Protein AF-A0A954XM31-F1 (afdb_monomer)

Foldseek 3Di:
DAEADDQPAGGGEAADAQAAEQADQREYEEAHEDHYAQDPRRYHAAQYEYEAPDLVREYEYAHEYEAQYEYASHEYAGEDEYHPPQDEHEYAAYEDNEEYEKEAADLDQSRIHAYENPPDQFEYEAEYEYAYDYDPPDADDAFRKDFRYFTPAYHDYYNYYHYDDHPDQWDWDWDDDRTTTMIGTAHLQVLVSPRAQEVVSVVLLVQQAAPQQDDSNNQPSPPPRHSYVVSVVSSVVRYPPRPDDPPPPPPVDPPPCVVVVVVVVVVVVPPPDDDD

Radius of gyration: 30.03 Å; Cα contacts (8 Å, |Δi|>4): 734; chains: 1; bounding box: 52×33×129 Å

Nearest PDB structures (foldseek):
  7koh-assembly4_D  TM=4.819E-01  e=4.505E-03  Escherichia coli O157:H7
  7ko9-assembly1_A  TM=4.213E-01  e=3.000E-02  Escherichia coli
  3syj-assembly1_A-2  TM=4.215E-01  e=2.103E-01  Haemophilus influenzae
  7koh-assembly1_A  TM=4.551E-01  e=3.510E-01  Escherichia coli O157:H7
  3h09-assembly2_B  TM=3.876E-01  e=2.860E-01  Haemophilus influenzae

Solvent-accessible surface area (backbone atoms only — not comparable to full-atom values): 14048 Å² total; per-residue (Å²): 113,48,75,29,39,77,87,80,80,50,66,23,75,51,79,28,86,75,24,43,78,37,50,73,88,30,39,39,38,27,23,28,36,45,45,26,39,68,33,88,93,23,26,32,35,33,42,18,41,38,33,20,74,35,87,92,32,33,29,36,36,50,12,20,36,26,33,60,24,36,43,23,22,30,34,35,56,16,34,42,39,54,28,84,59,51,25,76,33,52,24,13,25,37,34,38,60,17,36,40,50,37,41,37,43,51,79,50,78,81,30,17,34,27,40,35,18,81,32,92,78,4,30,40,36,42,28,29,30,41,39,42,41,69,34,92,82,45,75,82,51,72,62,41,57,44,69,38,33,41,29,69,29,44,39,81,54,61,73,37,80,47,71,64,87,61,65,87,76,44,40,82,46,78,47,78,47,63,35,36,36,31,43,33,31,30,50,50,38,30,22,75,71,79,49,34,19,55,72,66,20,51,51,29,25,63,73,19,52,77,35,84,74,20,45,49,62,21,23,13,39,79,72,79,30,47,6,45,74,70,25,51,51,48,30,66,73,42,54,69,38,61,56,67,78,73,75,76,76,78,73,74,69,78,76,68,68,59,67,62,52,54,57,59,56,60,62,67,66,71,77,78,81,84,88,134

Sequence (276 aa):
NVALGDGVASSGTLAATNGLTLDFGGNISGFGTVDTPNNVATPLTNNGHIAGNSPSEQITLGGYVKGVGTLDNVIITGTDAPGFSPATVNRGSVAYDGTLEIEIGGTTGSTFDQINHILGAGVADLGGTLDVSFINGFTPSAGDSFEIITAASVLNTFDTVNLPGLPGDLFWYLNYTPTSVELVSTYSADFDENGDVDDNDFAAWQGGFGSGLAVHMTGDANANAVANGFDFLTWQSQFGTGVGAPLAEVTASPEPTSLALLLLGLGLTGLGKRRA

Structure (mmCIF, N/CA/C/O backbone):
data_AF-A0A954XM31-F1
#
_entry.id   AF-A0A954XM31-F1
#
loop_
_atom_site.group_PDB
_atom_site.id
_atom_site.type_symbol
_atom_site.label_atom_id
_atom_site.label_alt_id
_atom_site.label_comp_id
_atom_site.label_asym_id
_atom_site.label_entity_id
_atom_site.label_seq_id
_atom_site.pdbx_PDB_ins_code
_atom_site.Cartn_x
_atom_site.Cartn_y
_atom_site.Cartn_z
_atom_site.occupancy
_atom_site.B_iso_or_equiv
_atom_site.auth_seq_id
_atom_site.auth_comp_id
_atom_site.auth_asym_id
_atom_site.auth_atom_id
_atom_site.pdbx_PDB_model_num
ATOM 1 N N . ASN A 1 1 ? 22.363 -3.272 -18.139 1.00 90.44 1 ASN A N 1
ATOM 2 C CA . ASN A 1 1 ? 21.834 -1.901 -18.273 1.00 90.44 1 ASN A CA 1
ATOM 3 C C . ASN A 1 1 ? 21.054 -1.809 -19.563 1.00 90.44 1 ASN A C 1
ATOM 5 O O . ASN A 1 1 ? 21.624 -2.101 -20.609 1.00 90.44 1 ASN A O 1
ATOM 9 N N . VAL A 1 2 ? 19.775 -1.469 -19.474 1.00 93.31 2 VAL A N 1
ATOM 10 C CA . VAL A 1 2 ? 18.882 -1.240 -20.614 1.00 93.31 2 VAL A CA 1
ATOM 11 C C . VAL A 1 2 ? 18.386 0.198 -20.526 1.00 93.31 2 VAL A C 1
ATOM 13 O O . VAL A 1 2 ? 17.996 0.639 -19.449 1.00 93.31 2 VAL A O 1
ATOM 16 N N . ALA A 1 3 ? 18.419 0.920 -21.642 1.00 94.44 3 ALA A N 1
ATOM 17 C CA . ALA A 1 3 ? 17.802 2.234 -21.756 1.00 94.44 3 ALA A CA 1
ATOM 18 C C . ALA A 1 3 ? 16.521 2.109 -22.590 1.00 94.44 3 ALA A C 1
ATOM 20 O O . ALA A 1 3 ? 16.557 1.525 -23.675 1.00 94.44 3 ALA A O 1
ATOM 21 N N . LEU A 1 4 ? 15.403 2.617 -22.075 1.00 94.44 4 LEU A N 1
ATOM 22 C CA . LEU A 1 4 ? 14.129 2.692 -22.781 1.00 94.44 4 LEU A CA 1
ATOM 23 C C . LEU A 1 4 ? 13.953 4.081 -23.390 1.00 94.44 4 LEU A C 1
ATOM 25 O O . LEU A 1 4 ? 14.180 5.098 -22.735 1.00 94.44 4 LEU A O 1
ATOM 29 N N . GLY A 1 5 ? 13.515 4.107 -24.643 1.00 90.81 5 GLY A N 1
ATOM 30 C CA . GLY A 1 5 ? 13.291 5.346 -25.372 1.00 90.81 5 GLY A CA 1
ATOM 31 C C . GLY A 1 5 ? 14.571 5.962 -25.931 1.00 90.81 5 GLY A C 1
ATOM 32 O O . GLY A 1 5 ? 15.631 5.334 -25.960 1.00 90.81 5 GLY A O 1
ATOM 33 N N . ASP A 1 6 ? 14.454 7.196 -26.415 1.00 80.19 6 ASP A N 1
ATOM 34 C CA . ASP A 1 6 ? 15.545 7.941 -27.059 1.00 80.19 6 ASP A CA 1
ATOM 35 C C . ASP A 1 6 ? 16.207 8.994 -26.155 1.00 80.19 6 ASP A C 1
ATOM 37 O O . ASP A 1 6 ? 17.126 9.688 -26.590 1.00 80.19 6 ASP A O 1
ATOM 41 N N . GLY A 1 7 ? 15.765 9.102 -24.898 1.00 68.06 7 GLY A N 1
ATOM 42 C CA . GLY A 1 7 ? 16.266 10.087 -23.938 1.00 68.06 7 GLY A CA 1
ATOM 43 C C . GLY A 1 7 ? 15.781 11.519 -24.186 1.00 68.06 7 GLY A C 1
ATOM 44 O O . GLY A 1 7 ? 16.362 12.441 -23.618 1.00 68.06 7 GLY A O 1
ATOM 45 N N . VAL A 1 8 ? 14.762 11.716 -25.036 1.00 67.56 8 VAL A N 1
ATOM 46 C CA . VAL A 1 8 ? 14.165 13.036 -25.299 1.00 67.56 8 VAL A CA 1
ATOM 47 C C . VAL A 1 8 ? 12.663 13.063 -25.014 1.00 67.56 8 VAL A C 1
ATOM 49 O O . VAL A 1 8 ? 12.225 13.963 -24.310 1.00 67.56 8 VAL A O 1
ATOM 52 N N . ALA A 1 9 ? 11.886 12.143 -25.606 1.00 71.00 9 ALA A N 1
ATOM 53 C CA . ALA A 1 9 ? 10.436 12.013 -25.364 1.00 71.00 9 ALA A CA 1
ATOM 54 C C . ALA A 1 9 ? 9.814 10.726 -25.943 1.00 71.00 9 ALA A C 1
ATOM 56 O O . ALA A 1 9 ? 8.641 10.441 -25.698 1.00 71.00 9 ALA A O 1
ATOM 57 N N . SER A 1 10 ? 10.535 9.960 -26.768 1.00 87.19 10 SER A N 1
ATOM 58 C CA . SER A 1 10 ? 9.956 8.764 -27.386 1.00 87.19 10 SER A CA 1
ATOM 59 C C . SER A 1 10 ? 9.997 7.603 -26.400 1.00 87.19 10 SER A C 1
ATOM 61 O O . SER A 1 10 ? 11.073 7.235 -25.931 1.00 87.19 10 SER A O 1
ATOM 63 N N . SER A 1 11 ? 8.849 6.989 -26.115 1.00 93.44 11 SER A N 1
ATOM 64 C CA . SER A 1 11 ? 8.771 5.800 -25.260 1.00 93.44 11 SER A CA 1
ATOM 65 C C . SER A 1 11 ? 9.410 4.579 -25.933 1.00 93.44 11 SER A C 1
ATOM 67 O O . SER A 1 11 ? 9.164 4.325 -27.114 1.00 93.44 11 SER A O 1
ATOM 69 N N . GLY A 1 12 ? 10.171 3.779 -25.185 1.00 96.81 12 GLY A N 1
ATOM 70 C CA . GLY A 1 12 ? 10.637 2.454 -25.609 1.00 96.81 12 GLY A CA 1
ATOM 71 C C . GLY A 1 12 ? 9.865 1.310 -24.952 1.00 96.81 12 GLY A C 1
ATOM 72 O O . GLY A 1 12 ? 9.212 1.494 -23.930 1.00 96.81 12 GLY A O 1
ATOM 73 N N . THR A 1 13 ? 9.986 0.100 -25.497 1.00 96.81 13 THR A N 1
ATOM 74 C CA . THR A 1 13 ? 9.413 -1.108 -24.884 1.00 96.81 13 THR A CA 1
ATOM 75 C C . THR A 1 13 ? 10.478 -2.184 -24.743 1.00 96.81 13 THR A C 1
ATOM 77 O O . THR A 1 13 ? 11.150 -2.532 -25.714 1.00 96.81 13 THR A O 1
ATOM 80 N N . LEU A 1 14 ? 10.605 -2.740 -23.540 1.00 97.50 14 LEU A N 1
ATOM 81 C CA . LEU A 1 14 ? 11.327 -3.983 -23.288 1.00 97.50 14 LEU A CA 1
ATOM 82 C C . LEU A 1 14 ? 10.308 -5.103 -23.094 1.00 97.50 14 LEU A C 1
ATOM 84 O O . LEU A 1 14 ? 9.660 -5.160 -22.055 1.00 97.50 14 LEU A O 1
ATOM 88 N N . ALA A 1 15 ? 10.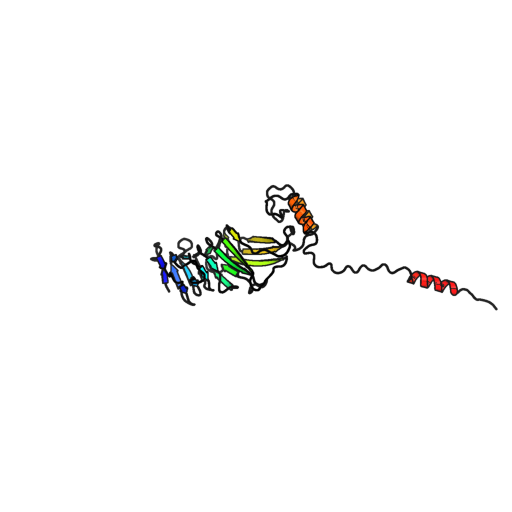176 -5.980 -24.088 1.00 97.25 15 ALA A N 1
ATOM 89 C CA . ALA A 1 15 ? 9.256 -7.113 -24.036 1.00 97.25 15 ALA A CA 1
ATOM 90 C C . ALA A 1 15 ? 9.966 -8.387 -23.561 1.00 97.25 15 ALA A C 1
ATOM 92 O O . ALA A 1 15 ? 10.986 -8.791 -24.126 1.00 97.25 15 ALA A O 1
ATOM 93 N N . ALA A 1 16 ? 9.404 -9.038 -22.546 1.00 97.06 16 ALA A N 1
ATOM 94 C CA . ALA A 1 16 ? 9.901 -10.283 -21.976 1.00 97.06 16 ALA A CA 1
ATOM 95 C C . ALA A 1 16 ? 8.725 -11.196 -21.590 1.00 97.06 16 ALA A C 1
ATOM 97 O O . ALA A 1 16 ? 8.306 -11.287 -20.438 1.00 97.06 16 ALA A O 1
ATOM 98 N N . THR A 1 17 ? 8.194 -11.916 -22.582 1.00 96.19 17 THR A N 1
ATOM 99 C CA . THR A 1 17 ? 6.967 -12.728 -22.453 1.00 96.19 17 THR A CA 1
ATOM 100 C C . THR A 1 17 ? 7.086 -13.930 -21.514 1.00 96.19 17 THR A C 1
ATOM 102 O O . THR A 1 17 ? 6.077 -14.542 -21.192 1.00 96.19 17 THR A O 1
ATOM 105 N N . ASN A 1 18 ? 8.302 -14.293 -21.100 1.00 97.06 18 ASN A N 1
ATOM 106 C CA . ASN A 1 18 ? 8.571 -15.410 -20.188 1.00 97.06 18 ASN A CA 1
ATOM 107 C C . ASN A 1 18 ? 9.078 -14.922 -18.818 1.00 97.06 18 ASN A C 1
ATOM 109 O O . ASN A 1 18 ? 9.728 -15.678 -18.098 1.00 97.06 18 ASN A O 1
ATOM 113 N N . GLY A 1 19 ? 8.803 -13.661 -18.476 1.00 97.62 19 GLY A N 1
ATOM 114 C CA . GLY A 1 19 ? 9.341 -13.000 -17.294 1.00 97.62 19 GLY A CA 1
ATOM 115 C C . GLY A 1 19 ? 10.725 -12.401 -17.539 1.00 97.62 19 GLY A C 1
ATOM 116 O O . GLY A 1 19 ? 11.376 -12.650 -18.559 1.00 97.62 19 GLY A O 1
ATOM 117 N N . LEU A 1 20 ? 11.163 -11.582 -16.590 1.00 98.25 20 LEU A N 1
ATOM 118 C CA . LEU A 1 20 ? 12.432 -10.867 -16.637 1.00 98.25 20 LEU A CA 1
ATOM 119 C C . LEU A 1 20 ? 13.048 -10.843 -15.242 1.00 98.25 20 LEU A C 1
ATOM 121 O O . LEU A 1 20 ? 12.406 -10.401 -14.297 1.00 98.25 20 LEU A O 1
ATOM 125 N N . THR A 1 21 ? 14.311 -11.239 -15.122 1.00 98.06 21 THR A N 1
ATOM 126 C CA . THR A 1 21 ? 15.091 -11.014 -13.901 1.00 98.06 21 THR A CA 1
ATOM 127 C C . THR A 1 21 ? 16.074 -9.879 -14.142 1.00 98.06 21 THR A C 1
ATOM 129 O O . THR A 1 21 ? 16.942 -9.975 -15.011 1.00 98.06 21 THR A O 1
ATOM 132 N N . LEU A 1 22 ? 15.943 -8.802 -13.369 1.00 98.06 22 LEU A N 1
ATOM 133 C CA . LEU A 1 22 ? 16.941 -7.745 -13.275 1.00 98.06 22 LEU A CA 1
ATOM 134 C C . LEU A 1 22 ? 17.786 -7.996 -12.027 1.00 98.06 22 LEU A C 1
ATOM 136 O O . LEU A 1 22 ? 17.353 -7.709 -10.914 1.00 98.06 22 LEU A O 1
ATOM 140 N N . ASP A 1 23 ? 18.978 -8.553 -12.212 1.00 97.56 23 ASP A N 1
ATOM 141 C CA . ASP A 1 23 ? 19.882 -8.876 -11.106 1.00 97.56 23 ASP A CA 1
ATOM 142 C C . ASP A 1 23 ? 20.464 -7.633 -10.416 1.00 97.56 23 ASP A C 1
ATOM 144 O O . ASP A 1 23 ? 20.420 -6.512 -10.933 1.00 97.56 23 ASP A O 1
ATOM 148 N N . PHE A 1 24 ? 21.065 -7.853 -9.244 1.00 96.81 24 PHE A N 1
ATOM 149 C CA . PHE A 1 24 ? 21.769 -6.825 -8.482 1.00 96.81 24 PHE A CA 1
ATOM 150 C C . PHE A 1 24 ? 22.797 -6.072 -9.339 1.00 96.81 24 PHE A C 1
ATOM 152 O O . PHE A 1 24 ? 23.599 -6.666 -10.061 1.00 96.81 24 PHE A O 1
ATOM 159 N N . GLY A 1 25 ? 22.777 -4.740 -9.247 1.00 95.75 25 GLY A N 1
ATOM 160 C CA . GLY A 1 25 ? 23.610 -3.850 -10.066 1.00 95.75 25 GLY A CA 1
ATOM 161 C C . GLY A 1 25 ? 23.116 -3.664 -11.508 1.00 95.75 25 GLY A C 1
ATOM 162 O O . GLY A 1 25 ? 23.663 -2.833 -12.236 1.00 95.75 25 GLY A O 1
ATOM 163 N N . GLY A 1 26 ? 22.083 -4.398 -11.927 1.00 98.06 26 GLY A N 1
ATOM 164 C CA . GLY A 1 26 ? 21.372 -4.175 -13.177 1.00 98.06 26 GLY A CA 1
ATOM 165 C C . GLY A 1 26 ? 20.509 -2.917 -13.117 1.00 98.06 26 GLY A C 1
ATOM 166 O O . GLY A 1 26 ? 19.884 -2.626 -12.101 1.00 98.06 26 GLY A O 1
ATOM 167 N N . ASN A 1 27 ? 20.465 -2.182 -14.230 1.00 98.00 27 ASN A N 1
ATOM 168 C CA . ASN A 1 27 ? 19.665 -0.964 -14.355 1.00 98.00 27 ASN A CA 1
ATOM 169 C C . ASN A 1 27 ? 18.753 -1.028 -15.583 1.00 98.00 27 ASN A C 1
ATOM 171 O O . ASN A 1 27 ? 19.211 -1.419 -16.666 1.00 98.00 27 ASN A O 1
ATOM 175 N N . ILE A 1 28 ? 17.506 -0.594 -15.424 1.00 98.38 28 ILE A N 1
ATOM 176 C CA . ILE A 1 28 ? 16.612 -0.204 -16.518 1.00 98.38 28 ILE A CA 1
ATOM 177 C C . ILE A 1 28 ? 16.278 1.270 -16.300 1.00 98.38 28 ILE A C 1
ATOM 179 O O . ILE A 1 28 ? 15.764 1.635 -15.252 1.00 98.38 28 ILE A O 1
ATOM 183 N N . SER A 1 29 ? 16.588 2.125 -17.264 1.00 97.31 29 SER A N 1
ATOM 184 C CA . SER A 1 29 ? 16.334 3.565 -17.158 1.00 97.31 29 SER A CA 1
ATOM 185 C C . SER A 1 29 ? 15.660 4.094 -18.413 1.00 97.31 29 SER A C 1
ATOM 187 O O . SER A 1 29 ? 15.859 3.509 -19.476 1.00 97.31 29 SER A O 1
ATOM 189 N N . GLY A 1 30 ? 14.934 5.206 -18.346 1.00 96.56 30 GLY A N 1
ATOM 190 C CA . GLY A 1 30 ? 14.400 5.856 -19.545 1.00 96.56 30 GLY A CA 1
ATOM 191 C C . GLY A 1 30 ? 12.923 6.203 -19.457 1.00 96.56 30 GLY A C 1
ATOM 192 O O . GLY A 1 30 ? 12.401 6.466 -18.384 1.00 96.56 30 GLY A O 1
ATOM 193 N N . PHE A 1 31 ? 12.247 6.171 -20.602 1.00 97.06 31 PHE A N 1
ATOM 194 C CA . PHE A 1 31 ? 10.808 6.401 -20.715 1.00 97.06 31 PHE A CA 1
ATOM 195 C C . PHE A 1 31 ? 10.159 5.264 -21.508 1.00 97.06 31 PHE A C 1
ATOM 197 O O . PHE A 1 31 ? 10.663 4.883 -22.569 1.00 97.06 31 PHE A O 1
ATOM 204 N N . GLY A 1 32 ? 9.044 4.717 -21.018 1.00 97.38 32 GLY A N 1
ATOM 205 C CA . GLY A 1 32 ? 8.266 3.706 -21.735 1.00 97.38 32 GLY A CA 1
ATOM 206 C C . GLY A 1 32 ? 7.851 2.519 -20.874 1.00 97.38 32 GLY A C 1
ATOM 207 O O . GLY A 1 32 ? 7.459 2.704 -19.733 1.00 97.38 32 GLY A O 1
ATOM 208 N N . THR A 1 33 ? 7.887 1.299 -21.408 1.00 98.25 33 THR A N 1
ATOM 209 C CA . THR A 1 33 ? 7.223 0.136 -20.790 1.00 98.25 33 THR A CA 1
ATOM 210 C C . THR A 1 33 ? 8.155 -1.063 -20.646 1.00 98.25 33 THR A C 1
ATOM 212 O O . THR A 1 33 ? 8.871 -1.425 -21.584 1.00 98.25 33 THR A O 1
ATOM 215 N N . VAL A 1 34 ? 8.093 -1.732 -19.493 1.00 98.50 34 VAL A N 1
ATOM 216 C CA . VAL A 1 34 ? 8.583 -3.109 -19.332 1.00 98.50 34 VAL A CA 1
ATOM 217 C C . VAL A 1 34 ? 7.384 -4.047 -19.448 1.00 98.50 34 VAL A C 1
ATOM 219 O O . VAL A 1 34 ? 6.568 -4.159 -18.534 1.00 98.50 34 VAL A O 1
ATOM 222 N N . ASP A 1 35 ? 7.268 -4.688 -20.607 1.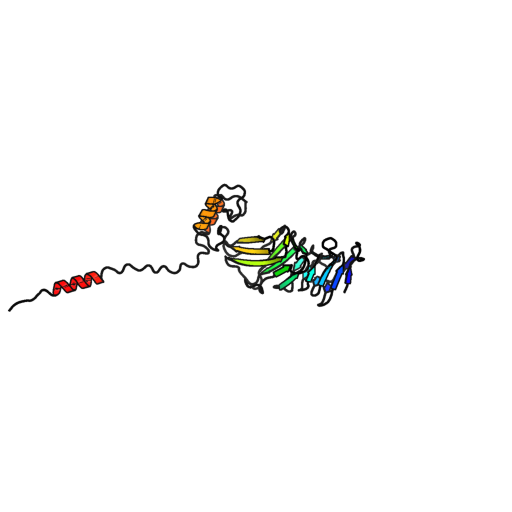00 97.94 35 ASP A N 1
ATOM 223 C CA . ASP A 1 35 ? 6.159 -5.566 -20.965 1.00 97.94 35 ASP A CA 1
ATOM 224 C C . ASP A 1 35 ? 6.493 -7.010 -20.566 1.00 97.94 35 ASP A C 1
ATOM 226 O O . ASP A 1 35 ? 7.241 -7.725 -21.242 1.00 97.94 35 ASP A O 1
ATOM 230 N N . THR A 1 36 ? 5.976 -7.407 -19.406 1.00 98.44 36 THR A N 1
ATOM 231 C CA . THR A 1 36 ? 6.075 -8.758 -18.839 1.00 98.44 36 THR A CA 1
ATOM 232 C C . THR A 1 36 ? 4.670 -9.244 -18.485 1.00 98.44 36 THR A C 1
ATOM 234 O O . THR A 1 36 ? 3.803 -8.415 -18.204 1.00 98.44 36 THR A O 1
ATOM 237 N N . PRO A 1 37 ? 4.403 -10.562 -18.475 1.00 98.44 37 PRO A N 1
ATOM 238 C CA . PRO A 1 37 ? 3.100 -11.064 -18.057 1.00 98.44 37 PRO A CA 1
ATOM 239 C C . PRO A 1 37 ? 2.761 -10.649 -16.619 1.00 98.44 37 PRO A C 1
ATOM 241 O O . PRO A 1 37 ? 3.610 -10.734 -15.729 1.00 98.44 37 PRO A O 1
ATOM 244 N N . ASN A 1 38 ? 1.499 -10.286 -16.364 1.00 98.31 38 ASN A N 1
ATOM 245 C CA . ASN A 1 38 ? 0.996 -10.162 -14.995 1.00 98.31 38 ASN A CA 1
ATOM 246 C C . ASN A 1 38 ? 0.676 -11.548 -14.412 1.00 98.31 38 ASN A C 1
ATOM 248 O O . ASN A 1 38 ? -0.478 -11.961 -14.324 1.00 98.31 38 ASN A O 1
ATOM 252 N N . ASN A 1 39 ? 1.728 -12.332 -14.159 1.00 97.88 39 ASN A N 1
ATOM 253 C CA . ASN A 1 39 ? 1.637 -13.710 -13.695 1.00 97.88 39 ASN A CA 1
ATOM 254 C C . ASN A 1 39 ? 2.834 -14.065 -12.799 1.00 97.88 39 ASN A C 1
ATOM 256 O O . ASN A 1 39 ? 3.984 -13.962 -13.231 1.00 97.88 39 ASN A O 1
ATOM 260 N N . VAL A 1 40 ? 2.557 -14.576 -11.596 1.00 96.31 40 VAL A N 1
ATOM 261 C CA . VAL A 1 40 ? 3.564 -14.984 -10.599 1.00 96.31 40 VAL A CA 1
ATOM 262 C C . VAL A 1 40 ? 4.570 -16.031 -11.107 1.00 96.31 40 VAL A C 1
ATOM 264 O O . VAL A 1 40 ? 5.694 -16.099 -10.613 1.00 96.31 40 VAL A O 1
ATOM 267 N N . ALA A 1 41 ? 4.206 -16.847 -12.105 1.00 97.12 41 ALA A N 1
ATOM 268 C CA . ALA A 1 41 ? 5.083 -17.866 -12.688 1.00 97.12 41 ALA A CA 1
ATOM 269 C C . ALA A 1 41 ? 6.103 -17.296 -13.689 1.00 97.12 41 ALA A C 1
ATOM 271 O O . ALA A 1 41 ? 7.112 -17.940 -13.975 1.00 97.12 41 ALA A O 1
ATOM 272 N N . THR A 1 42 ? 5.848 -16.102 -14.225 1.00 97.62 42 THR A N 1
ATOM 273 C CA . THR A 1 42 ? 6.716 -15.411 -15.190 1.00 97.62 42 THR A CA 1
ATOM 274 C C . THR A 1 42 ? 6.829 -13.922 -14.841 1.00 97.62 42 THR A C 1
ATOM 276 O O . THR A 1 42 ? 6.448 -13.078 -15.656 1.00 97.62 42 THR A O 1
ATOM 279 N N . PRO A 1 43 ? 7.310 -13.583 -13.631 1.00 97.94 43 PRO A N 1
ATOM 280 C CA . PRO A 1 43 ? 7.264 -12.220 -13.127 1.00 97.94 43 PRO A CA 1
ATOM 281 C C . PRO A 1 43 ? 8.392 -11.357 -13.706 1.00 97.94 43 PRO A C 1
ATOM 283 O O . PRO A 1 43 ? 9.393 -11.857 -14.232 1.00 97.94 43 PRO A O 1
ATOM 286 N N . LEU A 1 44 ? 8.275 -10.046 -13.513 1.00 98.44 44 LEU A N 1
ATOM 287 C CA . LEU A 1 44 ? 9.421 -9.153 -13.421 1.00 98.44 44 LEU A CA 1
ATOM 288 C C . LEU A 1 44 ? 10.027 -9.280 -12.014 1.00 98.44 44 LEU A C 1
ATOM 290 O O . LEU A 1 44 ? 9.518 -8.712 -11.055 1.00 98.44 44 LEU A O 1
ATOM 294 N N . THR A 1 45 ? 11.135 -10.005 -11.878 1.00 98.12 45 THR A N 1
ATOM 295 C CA . THR A 1 45 ? 11.929 -10.021 -10.640 1.00 98.12 45 THR A CA 1
ATOM 296 C C . THR A 1 45 ? 12.952 -8.890 -10.682 1.00 98.12 45 THR A C 1
ATOM 298 O O . THR A 1 45 ? 14.011 -9.018 -11.299 1.00 98.12 45 THR A O 1
ATOM 301 N N . ASN A 1 46 ? 12.646 -7.771 -10.032 1.00 98.06 46 ASN A N 1
ATOM 302 C CA . ASN A 1 46 ? 13.550 -6.640 -9.885 1.00 98.06 46 ASN A CA 1
ATOM 303 C C . ASN A 1 46 ? 14.392 -6.781 -8.607 1.00 98.06 46 ASN A C 1
ATOM 305 O O . ASN A 1 46 ? 13.888 -6.580 -7.509 1.00 98.06 46 ASN A O 1
ATOM 309 N N . ASN A 1 47 ? 15.688 -7.062 -8.750 1.00 97.56 47 ASN A N 1
ATOM 310 C CA . ASN A 1 47 ? 16.702 -6.959 -7.689 1.00 97.56 47 ASN A CA 1
ATOM 311 C C . ASN A 1 47 ? 17.698 -5.809 -7.948 1.00 97.56 47 ASN A C 1
ATOM 313 O O . ASN A 1 47 ? 18.657 -5.627 -7.197 1.00 97.56 47 ASN A O 1
ATOM 317 N N . GLY A 1 48 ? 17.502 -5.064 -9.035 1.00 98.06 48 GLY A N 1
ATOM 318 C CA . GLY A 1 48 ? 18.354 -3.967 -9.468 1.00 98.06 48 GLY A CA 1
ATOM 319 C C . GLY A 1 48 ? 17.710 -2.607 -9.210 1.00 98.06 48 GLY A C 1
ATOM 320 O O . GLY A 1 48 ? 17.153 -2.345 -8.141 1.00 98.06 48 GLY A O 1
ATOM 321 N N . HIS A 1 49 ? 17.815 -1.726 -10.200 1.00 98.31 49 HIS A N 1
ATOM 322 C CA . HIS A 1 49 ? 17.220 -0.394 -10.186 1.00 98.31 49 HIS A CA 1
ATOM 323 C C . HIS A 1 49 ? 16.437 -0.145 -11.478 1.00 98.31 49 HIS A C 1
ATOM 325 O O . HIS A 1 49 ? 16.970 -0.330 -12.576 1.00 98.31 49 HIS A O 1
ATOM 331 N N . ILE A 1 50 ? 15.179 0.278 -11.351 1.00 98.62 50 ILE A N 1
ATOM 332 C CA . ILE A 1 50 ? 14.352 0.715 -12.480 1.00 98.62 50 ILE A CA 1
ATOM 333 C C . ILE A 1 50 ? 13.971 2.174 -12.252 1.00 98.62 50 ILE A C 1
ATOM 335 O O . ILE A 1 50 ? 13.344 2.481 -11.242 1.00 98.62 50 ILE A O 1
ATOM 339 N N . ALA A 1 51 ? 14.338 3.061 -13.176 1.00 98.19 51 ALA A N 1
ATOM 340 C CA . ALA A 1 51 ? 14.063 4.486 -13.035 1.00 98.19 51 ALA A CA 1
ATOM 341 C C . ALA A 1 51 ? 13.532 5.144 -14.309 1.00 98.19 51 ALA A C 1
ATOM 343 O O . ALA A 1 51 ? 14.190 5.133 -15.352 1.00 98.19 51 ALA A O 1
ATOM 344 N N . GLY A 1 52 ? 12.366 5.778 -14.203 1.00 97.75 52 GLY A N 1
ATOM 345 C CA . GLY A 1 52 ? 11.914 6.757 -15.183 1.00 97.75 52 GLY A CA 1
ATOM 346 C C . GLY A 1 52 ? 12.833 7.979 -15.223 1.00 97.75 52 GLY A C 1
ATOM 347 O O . GLY A 1 52 ? 13.464 8.325 -14.220 1.00 97.75 52 GLY A O 1
ATOM 348 N N . ASN A 1 53 ? 12.893 8.663 -16.366 1.00 95.62 53 ASN A N 1
ATOM 349 C CA . ASN A 1 53 ? 13.692 9.886 -16.515 1.00 95.62 53 ASN A CA 1
ATOM 350 C C . ASN A 1 53 ? 13.219 11.003 -15.570 1.00 95.62 53 ASN A C 1
ATOM 352 O O . ASN A 1 53 ? 14.028 11.796 -15.088 1.00 95.62 53 ASN A O 1
ATOM 356 N N . SER A 1 54 ? 11.906 11.094 -15.349 1.00 94.94 54 SER A N 1
ATOM 357 C CA . SER A 1 54 ? 11.262 12.136 -14.546 1.00 94.94 54 SER A CA 1
ATOM 358 C C . SER A 1 54 ? 9.822 11.743 -14.183 1.00 94.94 54 SER A C 1
ATOM 360 O O . SER A 1 54 ? 9.294 10.793 -14.767 1.00 94.94 54 SER A O 1
ATOM 362 N N . PRO A 1 55 ? 9.130 12.494 -13.304 1.00 93.62 55 PRO A N 1
ATOM 363 C CA . PRO A 1 55 ? 7.711 12.265 -13.022 1.00 93.62 55 PRO A CA 1
ATOM 364 C C . PRO A 1 55 ? 6.788 12.350 -14.249 1.00 93.62 55 PRO A C 1
ATOM 366 O O . PRO A 1 55 ? 5.710 11.778 -14.230 1.00 93.62 55 PRO A O 1
ATOM 369 N N . SER A 1 56 ? 7.189 13.046 -15.319 1.00 93.75 56 SER A N 1
ATOM 370 C CA . SER A 1 56 ? 6.432 13.112 -16.581 1.00 93.75 56 SER A CA 1
ATOM 371 C C . SER A 1 56 ? 6.862 12.072 -17.619 1.00 93.75 56 SER A C 1
ATOM 373 O O . SER A 1 56 ? 6.211 11.922 -18.648 1.00 93.75 56 SER A O 1
ATOM 375 N N . GLU A 1 57 ? 7.968 11.375 -17.373 1.00 95.94 57 GLU A N 1
ATOM 376 C CA . GLU A 1 57 ? 8.565 10.385 -18.270 1.00 95.94 57 GLU A CA 1
ATOM 377 C C . GLU A 1 57 ? 8.864 9.111 -17.478 1.00 95.94 57 GLU A C 1
ATOM 379 O O . GLU A 1 57 ? 10.017 8.719 -17.271 1.00 95.94 57 GLU A O 1
ATOM 384 N N . GLN A 1 58 ? 7.794 8.497 -16.983 1.00 97.69 58 GLN A N 1
ATOM 385 C CA . GLN A 1 58 ? 7.864 7.328 -16.118 1.00 97.69 58 GLN A CA 1
ATOM 386 C C . GLN A 1 58 ? 8.069 6.030 -16.909 1.00 97.69 58 GLN A C 1
ATOM 388 O O . GLN A 1 58 ? 7.743 5.932 -18.096 1.00 97.69 58 GLN A O 1
ATOM 393 N N . ILE A 1 59 ? 8.576 4.998 -16.235 1.00 98.62 59 ILE A N 1
ATOM 394 C CA . ILE A 1 59 ? 8.513 3.629 -16.757 1.00 98.62 59 ILE A CA 1
ATOM 395 C C . ILE A 1 59 ? 7.228 2.967 -16.258 1.00 98.62 59 ILE A C 1
ATOM 397 O O . ILE A 1 59 ? 7.000 2.879 -15.054 1.00 98.62 59 ILE A O 1
ATOM 401 N N . THR A 1 60 ? 6.410 2.459 -17.176 1.00 98.75 60 THR A N 1
ATOM 402 C CA . THR A 1 60 ? 5.231 1.649 -16.865 1.00 98.75 60 THR A CA 1
ATOM 403 C C . THR A 1 60 ? 5.618 0.182 -16.688 1.00 98.75 60 THR A C 1
ATOM 405 O O . THR A 1 60 ? 6.229 -0.425 -17.575 1.00 98.75 60 THR A O 1
ATOM 408 N N . LEU A 1 61 ? 5.211 -0.405 -15.565 1.00 98.81 61 LEU A N 1
ATOM 409 C CA . LEU A 1 61 ? 5.323 -1.830 -15.263 1.00 98.81 61 LEU A CA 1
ATOM 410 C C . LEU A 1 61 ? 3.920 -2.452 -15.285 1.00 98.81 61 LEU A C 1
ATOM 412 O O . LEU A 1 61 ? 3.115 -2.216 -14.386 1.00 98.81 61 LEU A O 1
ATOM 416 N N . GLY A 1 62 ? 3.615 -3.211 -16.340 1.00 98.00 62 GLY A N 1
ATOM 417 C CA . GLY A 1 62 ? 2.303 -3.855 -16.522 1.00 98.00 62 GLY A CA 1
ATOM 418 C C . GLY A 1 62 ? 2.226 -5.311 -16.055 1.00 98.00 62 GLY A C 1
ATOM 419 O O . GLY A 1 62 ? 1.151 -5.903 -16.073 1.00 98.00 62 GLY A O 1
ATOM 420 N N . GLY A 1 63 ? 3.361 -5.902 -15.677 1.00 98.44 63 GLY A N 1
ATOM 421 C CA . GLY A 1 63 ? 3.447 -7.300 -15.252 1.00 98.44 63 GLY A CA 1
ATOM 422 C C . GLY A 1 63 ? 3.367 -7.493 -13.740 1.00 98.44 63 GLY A C 1
ATOM 423 O O . GLY A 1 63 ? 3.063 -6.564 -12.998 1.00 98.44 63 GLY A O 1
ATOM 424 N N . TYR A 1 64 ? 3.689 -8.711 -13.300 1.00 98.62 64 TYR A N 1
ATO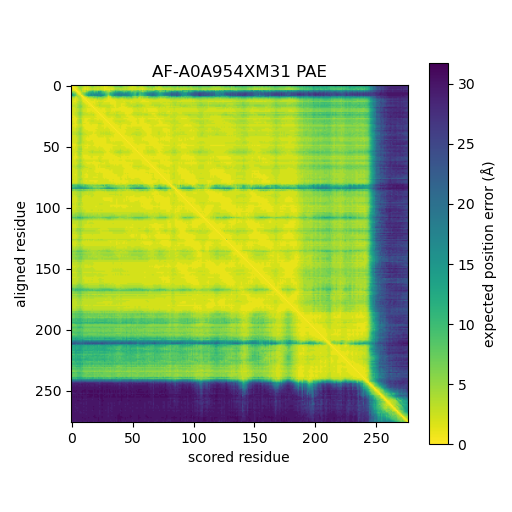M 425 C CA . TYR A 1 64 ? 3.785 -9.062 -11.883 1.00 98.62 64 TYR A CA 1
ATOM 426 C C . TYR A 1 64 ? 5.204 -8.743 -11.413 1.00 98.62 64 TYR A C 1
ATOM 428 O O . TYR A 1 64 ? 6.158 -9.428 -11.792 1.00 98.62 64 TYR A O 1
ATOM 436 N N . VAL A 1 65 ? 5.360 -7.666 -10.656 1.00 98.38 65 VAL A N 1
ATOM 437 C CA . VAL A 1 65 ? 6.626 -7.127 -10.165 1.00 98.38 65 VAL A CA 1
ATOM 438 C C . VAL A 1 65 ? 6.914 -7.713 -8.790 1.00 98.38 65 VAL A C 1
ATOM 440 O O . VAL A 1 65 ? 6.084 -7.644 -7.898 1.00 98.38 65 VAL A O 1
ATOM 443 N N . LYS A 1 66 ? 8.107 -8.279 -8.610 1.00 97.56 66 LYS A N 1
ATOM 444 C CA . LYS A 1 66 ? 8.589 -8.764 -7.312 1.00 97.56 66 LYS A CA 1
ATOM 445 C C . LYS A 1 66 ? 10.073 -8.496 -7.116 1.00 97.56 66 LYS A C 1
ATOM 447 O O . LYS A 1 66 ? 10.753 -8.037 -8.034 1.00 97.56 66 LYS A O 1
ATOM 452 N N . GLY A 1 67 ? 10.606 -8.869 -5.957 1.00 96.75 67 GLY A N 1
ATOM 453 C CA . GLY A 1 67 ? 12.020 -8.696 -5.623 1.00 96.75 67 GLY A CA 1
ATOM 454 C C . GLY A 1 67 ? 12.297 -7.415 -4.836 1.00 96.75 67 GLY A C 1
ATOM 455 O O . GLY A 1 67 ? 11.392 -6.653 -4.508 1.00 96.75 67 GLY A O 1
ATOM 456 N N . VAL A 1 68 ? 13.562 -7.223 -4.464 1.00 96.38 68 VAL A N 1
ATOM 457 C CA . VAL A 1 68 ? 13.988 -6.203 -3.480 1.00 96.38 68 VAL A CA 1
ATOM 458 C C . VAL A 1 68 ? 14.622 -4.961 -4.112 1.00 96.38 68 VAL A C 1
ATOM 460 O O . VAL A 1 68 ? 15.199 -4.119 -3.427 1.00 96.38 68 VAL A O 1
ATOM 463 N N . GLY A 1 69 ? 14.572 -4.874 -5.438 1.00 97.38 69 GLY A N 1
ATOM 464 C CA . GLY A 1 69 ? 15.131 -3.781 -6.212 1.00 97.38 69 GLY A CA 1
ATOM 465 C C . GLY A 1 69 ? 14.381 -2.471 -6.002 1.00 97.38 69 GLY A C 1
ATOM 466 O O . GLY A 1 69 ? 13.222 -2.419 -5.586 1.00 97.38 69 GLY A O 1
ATOM 467 N N . THR A 1 70 ? 15.059 -1.386 -6.340 1.00 98.31 70 THR A N 1
ATOM 468 C CA . THR A 1 70 ? 14.508 -0.035 -6.212 1.00 98.31 70 THR A CA 1
ATOM 469 C C . THR A 1 70 ? 13.723 0.348 -7.465 1.00 98.31 70 THR A C 1
ATOM 471 O O . THR A 1 70 ? 14.046 -0.101 -8.571 1.00 98.31 70 THR A O 1
ATOM 474 N N . LEU A 1 71 ? 12.702 1.187 -7.287 1.00 98.75 71 LEU A N 1
ATOM 475 C CA . LEU A 1 71 ? 11.957 1.849 -8.364 1.00 98.75 71 LEU A CA 1
ATOM 476 C C . LEU A 1 71 ? 12.010 3.356 -8.134 1.00 98.75 71 LEU A C 1
ATOM 478 O O . LEU A 1 71 ? 11.970 3.764 -6.980 1.00 98.75 71 LEU A O 1
ATOM 482 N N . ASP A 1 72 ? 12.064 4.169 -9.181 1.00 98.69 72 ASP A N 1
ATOM 483 C CA . ASP A 1 72 ? 11.870 5.622 -9.094 1.00 98.69 72 ASP A CA 1
ATOM 484 C C . ASP A 1 72 ? 11.234 6.149 -10.385 1.00 98.69 72 ASP A C 1
ATOM 486 O O . ASP A 1 72 ? 11.548 5.669 -11.469 1.00 98.69 72 ASP A O 1
ATOM 490 N N . ASN A 1 73 ? 10.328 7.119 -10.297 1.00 98.56 73 ASN A N 1
ATOM 491 C CA . ASN A 1 73 ? 9.514 7.583 -11.425 1.00 98.56 73 ASN A CA 1
ATOM 492 C C . ASN A 1 73 ? 8.888 6.414 -12.216 1.00 98.56 73 ASN A C 1
ATOM 494 O O . ASN A 1 73 ? 9.091 6.268 -13.424 1.00 98.56 73 ASN A O 1
ATOM 498 N N . VAL A 1 74 ? 8.150 5.548 -11.526 1.00 98.81 74 VAL A N 1
ATOM 499 C CA . VAL A 1 74 ? 7.500 4.366 -12.112 1.00 98.81 74 VAL A CA 1
ATOM 500 C C . VAL A 1 74 ? 5.982 4.461 -11.963 1.00 98.81 74 VAL A C 1
ATOM 502 O O . VAL A 1 74 ? 5.495 5.013 -10.983 1.00 98.81 74 VAL A O 1
ATOM 505 N N . ILE A 1 75 ? 5.242 3.909 -12.924 1.00 98.81 75 ILE A N 1
ATOM 506 C CA . ILE A 1 75 ? 3.812 3.602 -12.776 1.00 98.81 75 ILE A CA 1
ATOM 507 C C . ILE A 1 75 ? 3.668 2.084 -12.785 1.00 98.81 75 ILE A C 1
ATOM 509 O O . ILE A 1 75 ? 4.122 1.429 -13.728 1.00 98.81 75 ILE A O 1
ATOM 513 N N . ILE A 1 76 ? 3.025 1.516 -11.772 1.00 98.81 76 ILE A N 1
ATOM 514 C CA . ILE A 1 76 ? 2.689 0.094 -11.731 1.00 98.81 76 ILE A CA 1
ATOM 515 C C . ILE A 1 76 ? 1.219 -0.051 -12.100 1.00 98.81 76 ILE A C 1
ATOM 517 O O . ILE A 1 76 ? 0.347 0.399 -11.371 1.00 98.81 76 ILE A O 1
ATOM 521 N N . THR A 1 77 ? 0.961 -0.682 -13.243 1.00 98.75 77 THR A N 1
ATOM 522 C CA . THR A 1 77 ? -0.396 -0.992 -13.739 1.00 98.75 77 THR A CA 1
ATOM 523 C C . THR A 1 77 ? -0.730 -2.481 -13.620 1.00 98.75 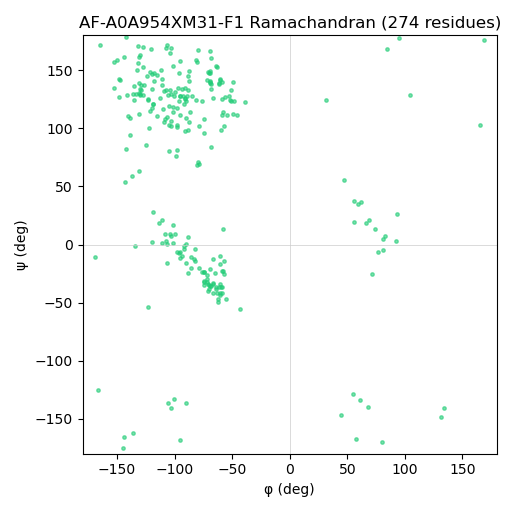77 THR A C 1
ATOM 525 O O . THR A 1 77 ? -1.891 -2.863 -13.736 1.00 98.75 77 THR A O 1
ATOM 528 N N . GLY A 1 78 ? 0.288 -3.324 -13.411 1.00 98.69 78 GLY A N 1
ATOM 529 C CA . GLY A 1 78 ? 0.141 -4.740 -13.078 1.00 98.69 78 GLY A CA 1
ATOM 530 C C . GLY A 1 78 ? 0.069 -4.961 -11.569 1.00 98.69 78 GLY A C 1
ATOM 531 O O . GLY A 1 78 ? -0.602 -4.219 -10.861 1.00 98.69 78 GLY A O 1
ATOM 532 N N . THR A 1 79 ? 0.774 -5.969 -11.070 1.00 98.81 79 THR A N 1
ATOM 533 C CA . THR A 1 79 ? 0.823 -6.276 -9.634 1.00 98.81 79 THR A CA 1
ATOM 534 C C . THR A 1 79 ? 2.202 -5.938 -9.071 1.00 98.81 79 THR A C 1
ATOM 536 O O . THR A 1 79 ? 3.199 -6.328 -9.670 1.00 98.81 79 THR A O 1
ATOM 539 N N . ASP A 1 80 ? 2.286 -5.239 -7.941 1.00 98.50 80 ASP A N 1
ATOM 540 C CA . ASP A 1 80 ? 3.497 -5.119 -7.121 1.00 98.50 80 ASP A CA 1
ATOM 541 C C . ASP A 1 80 ? 3.382 -6.061 -5.922 1.00 98.50 80 ASP A C 1
ATOM 543 O O . ASP A 1 80 ? 2.481 -5.907 -5.108 1.00 98.50 80 ASP A O 1
ATOM 547 N N . ALA A 1 81 ? 4.287 -7.028 -5.825 1.00 97.62 81 ALA A N 1
ATOM 548 C CA . ALA A 1 81 ? 4.396 -7.989 -4.731 1.00 97.62 81 ALA A CA 1
ATOM 549 C C . ALA A 1 81 ? 5.823 -7.911 -4.159 1.00 97.62 81 ALA A C 1
ATOM 551 O O . ALA A 1 81 ? 6.731 -8.614 -4.639 1.00 97.62 81 ALA A O 1
ATOM 552 N N . PRO A 1 82 ? 6.082 -6.980 -3.221 1.00 93.88 82 PRO A N 1
ATOM 553 C CA . PRO A 1 82 ? 7.425 -6.647 -2.761 1.00 93.88 82 PRO A CA 1
ATOM 554 C C . PRO A 1 82 ? 8.255 -7.855 -2.293 1.00 93.88 82 PRO A C 1
ATOM 556 O O . PRO A 1 82 ? 7.888 -8.630 -1.421 1.00 93.88 82 PRO A O 1
ATOM 559 N N . GLY A 1 83 ? 9.469 -7.997 -2.836 1.00 89.56 83 GLY A N 1
ATOM 560 C CA . GLY A 1 83 ? 10.435 -8.987 -2.356 1.00 89.56 83 GLY A CA 1
ATOM 561 C C . GLY A 1 83 ? 10.066 -10.459 -2.600 1.00 89.56 83 GLY A C 1
ATOM 562 O O . GLY A 1 83 ? 9.662 -10.868 -3.693 1.00 89.56 83 GLY A O 1
ATOM 563 N N . PHE A 1 84 ? 10.359 -11.273 -1.584 1.00 83.69 84 PHE A N 1
ATOM 564 C CA . PHE A 1 84 ? 9.934 -12.672 -1.436 1.00 83.69 84 PHE A CA 1
ATOM 565 C C . PHE A 1 84 ? 9.074 -12.832 -0.174 1.00 83.69 84 PHE A C 1
ATOM 567 O O . PHE A 1 84 ? 9.130 -13.896 0.433 1.00 83.69 84 PHE A O 1
ATOM 574 N N . SER A 1 85 ? 8.394 -11.747 0.200 1.00 84.00 85 SER A N 1
ATOM 575 C CA . SER A 1 85 ? 7.401 -11.563 1.253 1.00 84.00 85 SER A CA 1
ATOM 576 C C . SER A 1 85 ? 7.504 -12.412 2.537 1.00 84.00 85 SER A C 1
ATOM 578 O O . SER A 1 85 ? 7.453 -13.645 2.499 1.00 84.00 85 SER A O 1
ATOM 580 N N . PRO A 1 86 ? 7.563 -11.787 3.725 1.00 94.38 86 PRO A N 1
ATOM 581 C CA . PRO A 1 86 ? 7.614 -10.346 3.943 1.00 94.38 86 PRO A CA 1
ATOM 582 C C . PRO A 1 86 ? 8.936 -9.720 3.493 1.00 94.38 86 PRO A C 1
ATOM 584 O O . PRO A 1 86 ? 10.000 -10.346 3.571 1.00 94.38 86 PRO A O 1
ATOM 587 N N . ALA A 1 87 ? 8.891 -8.467 3.063 1.00 94.88 87 ALA A N 1
ATOM 588 C CA . ALA A 1 87 ? 10.048 -7.688 2.674 1.00 94.88 87 ALA A CA 1
ATOM 589 C C . ALA A 1 87 ? 9.877 -6.199 2.985 1.00 94.88 87 ALA A C 1
ATOM 591 O O . ALA A 1 87 ? 8.847 -5.584 2.730 1.00 94.88 87 ALA A O 1
ATOM 592 N N . THR A 1 88 ? 10.971 -5.588 3.430 1.00 96.12 88 THR A N 1
ATOM 593 C CA . THR A 1 88 ? 11.129 -4.135 3.390 1.00 96.12 88 THR A CA 1
ATOM 594 C C . THR A 1 88 ? 11.819 -3.753 2.083 1.00 96.12 88 THR A C 1
ATOM 596 O O . THR A 1 88 ? 12.948 -4.188 1.829 1.00 96.12 88 THR A O 1
ATOM 599 N N . VAL A 1 89 ? 11.177 -2.925 1.260 1.00 97.06 89 VAL A N 1
ATOM 600 C CA . VAL A 1 89 ? 11.736 -2.425 -0.004 1.00 97.06 89 VAL A CA 1
ATOM 601 C C . VAL A 1 89 ? 11.841 -0.905 0.000 1.00 97.06 89 VAL A C 1
ATOM 603 O O . VAL A 1 89 ? 11.011 -0.206 0.572 1.00 97.06 89 VAL A O 1
ATOM 606 N N . ASN A 1 90 ? 12.869 -0.383 -0.672 1.00 97.50 90 ASN A N 1
ATOM 607 C CA . ASN A 1 90 ? 13.062 1.056 -0.828 1.00 97.50 90 ASN A CA 1
ATOM 608 C C . ASN A 1 90 ? 12.661 1.491 -2.239 1.00 97.50 90 ASN A C 1
ATOM 610 O O . ASN A 1 90 ? 13.093 0.898 -3.231 1.00 97.50 90 ASN A O 1
ATOM 614 N N . ARG A 1 91 ? 11.879 2.561 -2.330 1.00 98.19 91 ARG A N 1
ATOM 615 C CA . ARG A 1 91 ? 11.387 3.149 -3.576 1.00 98.19 91 ARG A CA 1
ATOM 616 C C . ARG A 1 91 ? 11.645 4.658 -3.595 1.00 98.19 91 ARG A C 1
ATOM 618 O O . ARG A 1 91 ? 11.939 5.271 -2.571 1.00 98.19 91 ARG A O 1
ATOM 625 N N . GLY A 1 92 ? 11.573 5.243 -4.779 1.00 98.69 92 GLY A N 1
ATOM 626 C CA . GLY A 1 92 ? 11.403 6.668 -5.007 1.00 98.69 92 GLY A CA 1
ATOM 627 C C . GLY A 1 92 ? 9.953 6.965 -5.348 1.00 98.69 92 GLY A C 1
ATOM 628 O O . GLY A 1 92 ? 9.061 6.461 -4.673 1.00 98.69 92 GLY A O 1
ATOM 629 N N . SER A 1 93 ? 9.697 7.754 -6.386 1.00 98.81 93 SER A N 1
ATOM 630 C CA . SER A 1 93 ? 8.327 8.064 -6.801 1.00 98.81 93 SER A CA 1
ATOM 631 C C . SER A 1 93 ? 7.674 6.896 -7.549 1.00 98.81 93 SER A C 1
ATOM 633 O O . SER A 1 93 ? 8.192 6.454 -8.577 1.00 98.81 93 SER A O 1
ATOM 635 N N . VAL A 1 94 ? 6.526 6.416 -7.071 1.00 98.88 94 VAL A N 1
ATOM 636 C CA . VAL A 1 94 ? 5.732 5.363 -7.727 1.00 98.88 94 VAL A CA 1
ATOM 637 C C . VAL A 1 94 ? 4.254 5.742 -7.719 1.00 98.88 94 VAL A C 1
ATOM 639 O O . VAL A 1 94 ? 3.745 6.188 -6.692 1.00 98.88 94 VAL A O 1
ATOM 642 N N . ALA A 1 95 ? 3.584 5.533 -8.851 1.00 98.88 95 ALA A N 1
ATOM 643 C CA . ALA A 1 95 ? 2.128 5.533 -8.954 1.00 98.88 95 ALA A CA 1
ATOM 644 C C . ALA A 1 95 ? 1.591 4.092 -8.964 1.00 98.88 95 ALA A C 1
ATOM 646 O O . ALA A 1 95 ? 2.098 3.249 -9.715 1.00 98.88 95 ALA A O 1
ATOM 647 N N . TYR A 1 96 ? 0.591 3.814 -8.129 1.00 98.75 96 TYR A N 1
ATOM 648 C CA . TYR A 1 96 ? -0.027 2.500 -7.939 1.00 98.75 96 TYR A CA 1
ATOM 649 C C . TYR A 1 96 ? -1.407 2.444 -8.611 1.00 98.75 96 TYR A C 1
ATOM 651 O O . TYR A 1 96 ? -2.438 2.557 -7.953 1.00 98.75 96 TYR A O 1
ATOM 659 N N . ASP A 1 97 ? -1.412 2.224 -9.926 1.00 98.69 97 ASP A N 1
ATOM 660 C CA . ASP A 1 97 ? -2.630 2.114 -10.747 1.00 98.69 97 ASP A CA 1
ATOM 661 C C . ASP A 1 97 ? -3.154 0.668 -10.843 1.00 98.69 97 ASP A C 1
ATOM 663 O O . ASP A 1 97 ? -4.281 0.426 -11.278 1.00 98.69 97 ASP A O 1
ATOM 667 N N . GLY A 1 98 ? -2.314 -0.304 -10.486 1.00 98.69 98 GLY A N 1
ATOM 668 C CA . GLY A 1 98 ? -2.621 -1.730 -10.467 1.00 98.69 98 GLY A CA 1
ATOM 669 C C . GLY A 1 98 ? -2.884 -2.261 -9.058 1.00 98.69 98 GLY A C 1
ATOM 670 O O . GLY A 1 98 ? -3.512 -1.592 -8.244 1.00 98.69 98 GLY A O 1
ATOM 671 N N . THR A 1 99 ? -2.410 -3.468 -8.755 1.00 98.88 99 THR A N 1
ATOM 672 C CA . THR A 1 99 ? -2.564 -4.094 -7.432 1.00 98.88 99 THR A CA 1
ATOM 673 C C . THR A 1 99 ? -1.265 -4.014 -6.645 1.00 98.88 99 THR A C 1
ATOM 675 O O . THR A 1 99 ? -0.228 -4.430 -7.149 1.00 98.88 99 THR A O 1
ATOM 678 N N . LEU A 1 100 ? -1.317 -3.535 -5.407 1.00 98.81 100 LEU A N 1
ATOM 679 C CA . LEU A 1 100 ? -0.267 -3.732 -4.420 1.00 98.81 100 LEU A CA 1
ATOM 680 C C . LEU A 1 100 ? -0.651 -4.904 -3.508 1.00 98.81 100 LEU A C 1
ATOM 682 O O . LEU A 1 100 ? -1.652 -4.820 -2.799 1.00 98.81 100 LEU A O 1
ATOM 686 N N . GLU A 1 101 ? 0.146 -5.968 -3.524 1.00 98.62 101 GLU A N 1
ATOM 687 C CA . GLU A 1 101 ? 0.040 -7.101 -2.602 1.00 98.62 101 GLU A CA 1
ATOM 688 C C . GLU A 1 101 ? 0.879 -6.826 -1.343 1.00 98.62 101 GLU A C 1
ATOM 690 O O . GLU A 1 101 ? 2.032 -6.401 -1.437 1.00 98.62 101 GLU A O 1
ATOM 695 N N . ILE A 1 102 ? 0.290 -7.058 -0.168 1.00 98.56 102 ILE A N 1
ATOM 696 C CA . ILE A 1 102 ? 0.943 -6.955 1.142 1.00 98.56 102 ILE A CA 1
ATOM 697 C C . ILE A 1 102 ? 0.659 -8.221 1.949 1.00 98.56 102 ILE A C 1
ATOM 699 O O . ILE A 1 102 ? -0.492 -8.620 2.149 1.00 98.56 102 ILE A O 1
ATOM 703 N N . GLU A 1 103 ? 1.700 -8.827 2.496 1.00 98.12 103 GLU A N 1
ATOM 704 C CA . GLU A 1 103 ? 1.613 -9.978 3.380 1.00 98.12 103 GLU A CA 1
ATOM 705 C C . GLU A 1 103 ? 1.930 -9.594 4.828 1.00 98.12 103 GLU A C 1
ATOM 707 O O . GLU A 1 103 ? 2.927 -8.935 5.122 1.00 98.12 103 GLU A O 1
ATOM 712 N N . ILE A 1 104 ? 1.084 -10.044 5.761 1.00 98.31 104 ILE A N 1
ATOM 713 C CA . ILE A 1 104 ? 1.227 -9.805 7.202 1.00 98.31 104 ILE A CA 1
ATOM 714 C C . ILE A 1 104 ? 1.359 -11.142 7.939 1.00 98.31 104 ILE A C 1
ATOM 716 O O . ILE A 1 104 ? 0.456 -11.980 7.940 1.00 98.31 104 ILE A O 1
ATOM 720 N N . GLY A 1 105 ? 2.500 -11.347 8.592 1.00 97.44 105 GLY A N 1
ATOM 721 C CA . GLY A 1 105 ? 2.840 -12.551 9.356 1.00 97.44 105 GLY A CA 1
ATOM 722 C C . GLY A 1 105 ? 3.117 -12.315 10.843 1.00 97.44 105 GLY A C 1
ATOM 723 O O . GLY A 1 105 ? 3.478 -13.262 11.542 1.00 97.44 105 GLY A O 1
ATOM 724 N N . GLY A 1 106 ? 2.994 -11.078 11.322 1.00 97.06 106 GLY A N 1
ATOM 725 C CA . GLY A 1 106 ? 3.258 -10.669 12.701 1.00 97.06 106 GLY A CA 1
ATOM 726 C C . GLY A 1 106 ? 3.291 -9.146 12.839 1.00 97.06 106 GLY A C 1
ATOM 727 O O . GLY A 1 106 ? 3.215 -8.437 11.842 1.00 97.06 106 GLY A O 1
ATOM 728 N N . THR A 1 107 ? 3.447 -8.640 14.063 1.00 95.81 107 THR A N 1
ATOM 729 C CA . THR A 1 107 ? 3.409 -7.196 14.388 1.00 95.81 107 THR A CA 1
ATOM 730 C C . THR A 1 107 ? 4.774 -6.509 14.363 1.00 95.81 107 THR A C 1
ATOM 732 O O . THR A 1 107 ? 4.892 -5.303 14.551 1.00 95.81 107 THR A O 1
ATOM 735 N N . THR A 1 108 ? 5.849 -7.265 14.141 1.00 93.81 108 THR A N 1
ATOM 736 C CA . THR A 1 108 ? 7.198 -6.696 14.032 1.00 93.81 108 THR A CA 1
ATOM 737 C C . THR A 1 108 ? 7.487 -6.300 12.589 1.00 93.81 108 THR A C 1
ATOM 739 O O . THR A 1 108 ? 7.080 -7.007 11.672 1.00 93.81 108 THR A O 1
ATOM 742 N N . GLY A 1 109 ? 8.233 -5.220 12.350 1.00 88.06 109 GLY A N 1
ATOM 743 C CA . GLY A 1 109 ? 8.418 -4.706 10.983 1.00 88.06 109 GLY A CA 1
ATOM 744 C C . GLY A 1 109 ? 9.042 -5.685 9.976 1.00 88.06 109 GLY A C 1
ATOM 745 O O . GLY A 1 109 ? 8.820 -5.571 8.782 1.00 88.06 109 GLY A O 1
ATOM 746 N N . SER A 1 110 ? 9.775 -6.703 10.437 1.00 91.75 110 SER A N 1
ATOM 747 C CA . SER A 1 110 ? 10.315 -7.766 9.574 1.00 91.75 110 SER A CA 1
ATOM 748 C C . SER A 1 110 ? 9.317 -8.880 9.239 1.00 91.75 110 SER A C 1
ATOM 750 O O . SER A 1 110 ? 9.675 -9.835 8.555 1.00 91.75 110 SER A O 1
ATOM 752 N N . THR A 1 111 ? 8.114 -8.834 9.809 1.00 96.50 111 THR A N 1
ATOM 753 C CA . THR A 1 111 ? 7.095 -9.884 9.677 1.00 96.50 111 THR A CA 1
ATOM 754 C C . THR A 1 111 ? 5.929 -9.483 8.784 1.00 96.50 111 THR A C 1
ATOM 756 O O . THR A 1 111 ? 5.022 -10.289 8.619 1.00 96.50 111 THR A O 1
ATOM 759 N N . PHE A 1 112 ? 5.966 -8.300 8.177 1.00 98.06 112 PHE A N 1
ATOM 760 C CA . PHE A 1 112 ? 5.017 -7.864 7.156 1.00 98.06 112 PHE A CA 1
ATOM 761 C C . PHE A 1 112 ? 5.717 -7.007 6.095 1.00 98.06 112 PHE A C 1
ATOM 763 O O . PHE A 1 112 ? 6.842 -6.553 6.322 1.00 98.06 112 PHE A O 1
ATOM 770 N N . ASP A 1 113 ? 5.103 -6.846 4.924 1.00 98.31 113 ASP A N 1
ATOM 771 C CA . ASP A 1 113 ? 5.689 -6.029 3.859 1.00 98.31 113 ASP A CA 1
ATOM 772 C C . ASP A 1 113 ? 5.684 -4.542 4.198 1.00 98.31 113 ASP A C 1
ATOM 774 O O . ASP A 1 113 ? 4.721 -4.004 4.742 1.00 98.31 113 ASP A O 1
ATOM 778 N N . GLN A 1 114 ? 6.779 -3.870 3.846 1.00 98.00 114 GLN A N 1
ATOM 779 C CA . GLN A 1 114 ? 6.965 -2.441 4.069 1.00 98.00 114 GLN A CA 1
ATOM 780 C C . GLN A 1 114 ? 7.571 -1.780 2.839 1.00 98.00 114 GLN A C 1
ATOM 782 O O . GLN A 1 114 ? 8.622 -2.198 2.340 1.00 98.00 114 GLN A O 1
ATOM 787 N N . ILE A 1 115 ? 6.948 -0.698 2.384 1.00 98.38 115 ILE A N 1
ATOM 788 C CA . ILE A 1 115 ? 7.388 0.051 1.212 1.00 98.38 115 ILE A CA 1
ATOM 789 C C . ILE A 1 115 ? 7.807 1.450 1.640 1.00 98.38 115 ILE A C 1
ATOM 791 O O . ILE A 1 115 ? 6.991 2.297 1.997 1.00 98.38 115 ILE A O 1
ATOM 795 N N . ASN A 1 116 ? 9.109 1.703 1.563 1.00 98.38 116 ASN A N 1
ATOM 796 C CA . ASN A 1 116 ? 9.709 2.946 2.021 1.00 98.38 116 ASN A CA 1
ATOM 797 C C . ASN A 1 116 ? 10.085 3.822 0.824 1.00 98.38 116 ASN A C 1
ATOM 799 O O . ASN A 1 116 ? 11.108 3.601 0.167 1.00 98.38 116 ASN A O 1
ATOM 803 N N . HIS A 1 117 ? 9.282 4.844 0.543 1.00 98.75 117 HIS A N 1
ATOM 804 C CA . HIS A 1 117 ? 9.518 5.833 -0.508 1.00 98.75 117 HIS A CA 1
ATOM 805 C C . HIS A 1 117 ? 10.518 6.905 -0.043 1.00 98.75 117 HIS A C 1
ATOM 807 O O . HIS A 1 117 ? 10.176 8.064 0.184 1.00 98.75 117 HIS A O 1
ATOM 813 N N . ILE A 1 118 ? 11.775 6.492 0.128 1.00 97.94 118 ILE A N 1
ATOM 814 C CA . ILE A 1 118 ? 12.871 7.304 0.687 1.00 97.94 118 ILE A CA 1
ATOM 815 C C 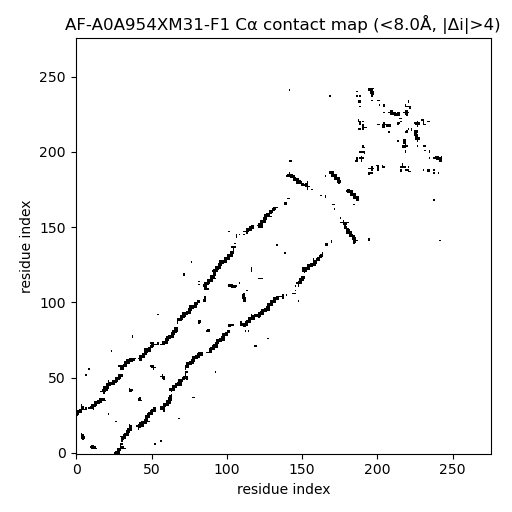. ILE A 1 118 ? 13.900 7.769 -0.356 1.00 97.94 118 ILE A C 1
ATOM 817 O O . ILE A 1 118 ? 14.892 8.408 -0.006 1.00 97.94 118 ILE A O 1
ATOM 821 N N . LEU A 1 119 ? 13.714 7.417 -1.631 1.00 97.25 119 LEU A N 1
ATOM 822 C CA . LEU A 1 119 ? 14.602 7.802 -2.732 1.00 97.25 119 LEU A CA 1
ATOM 823 C C . LEU A 1 119 ? 14.002 8.965 -3.537 1.00 97.25 119 LEU A C 1
ATOM 825 O O . LEU A 1 119 ? 12.787 9.117 -3.614 1.00 97.25 119 LEU A O 1
ATOM 829 N N . GLY A 1 120 ? 14.847 9.767 -4.189 1.00 96.19 120 GLY A N 1
ATOM 830 C CA . GLY A 1 120 ? 14.382 10.821 -5.098 1.00 96.19 120 GLY A CA 1
ATOM 831 C C . GLY A 1 120 ? 13.393 11.789 -4.435 1.00 96.19 120 GLY A C 1
ATOM 832 O O . GLY A 1 120 ? 13.676 12.333 -3.369 1.00 96.19 120 GLY A O 1
ATOM 833 N N . ALA A 1 121 ? 12.242 12.009 -5.079 1.00 97.75 121 ALA A N 1
ATOM 834 C CA . ALA A 1 121 ? 11.148 12.801 -4.511 1.00 97.75 121 ALA A CA 1
ATOM 835 C C . ALA A 1 121 ? 10.251 12.005 -3.541 1.00 97.75 121 ALA A C 1
ATOM 837 O O . ALA A 1 121 ? 9.489 12.624 -2.807 1.00 97.75 121 ALA A O 1
ATOM 838 N N . GLY A 1 122 ? 10.349 10.670 -3.518 1.00 98.44 122 GLY A N 1
ATOM 839 C CA . GLY A 1 122 ? 9.702 9.818 -2.516 1.00 98.44 122 GLY A CA 1
ATOM 840 C C . GLY A 1 122 ? 8.174 9.887 -2.495 1.00 98.44 122 GLY A C 1
ATOM 841 O O . GLY A 1 122 ? 7.586 9.866 -1.415 1.00 98.44 122 GLY A O 1
ATOM 842 N N . VAL A 1 123 ? 7.532 10.016 -3.660 1.00 98.81 123 VAL A N 1
ATOM 843 C CA . VAL A 1 123 ? 6.067 10.125 -3.764 1.00 98.81 123 VAL A CA 1
ATOM 844 C C . VAL A 1 123 ? 5.424 8.740 -3.880 1.00 98.81 123 VAL A C 1
ATOM 846 O O . VAL A 1 123 ? 5.794 7.965 -4.761 1.00 98.81 123 VAL A O 1
ATOM 849 N N . ALA A 1 124 ? 4.438 8.447 -3.036 1.00 98.88 124 ALA A N 1
ATOM 850 C CA . ALA A 1 124 ? 3.520 7.326 -3.220 1.00 98.88 124 ALA A CA 1
ATOM 851 C C . ALA A 1 124 ? 2.182 7.877 -3.731 1.00 98.88 124 ALA A C 1
ATOM 853 O O . ALA A 1 124 ? 1.433 8.469 -2.957 1.00 98.88 124 ALA A O 1
ATOM 854 N N . ASP A 1 125 ? 1.912 7.746 -5.029 1.00 98.81 125 ASP A N 1
ATOM 855 C CA . ASP A 1 125 ? 0.640 8.160 -5.631 1.00 98.81 125 ASP A CA 1
ATOM 856 C C . ASP A 1 125 ? -0.299 6.955 -5.716 1.00 98.81 125 ASP A C 1
ATOM 858 O O . ASP A 1 125 ? -0.000 5.976 -6.402 1.00 98.81 125 ASP A O 1
ATOM 862 N N . LEU A 1 126 ? -1.373 6.981 -4.930 1.00 98.88 126 LEU A N 1
ATOM 863 C CA . LEU A 1 126 ? -2.266 5.845 -4.727 1.00 98.88 126 LEU A CA 1
ATOM 864 C C . LEU A 1 126 ? -3.490 5.924 -5.654 1.00 98.88 126 LEU A C 1
ATOM 866 O O . LEU A 1 126 ? -3.987 6.998 -5.978 1.00 98.88 126 LEU A O 1
ATOM 870 N N . GLY A 1 127 ? -3.986 4.762 -6.056 1.00 98.12 127 GLY A N 1
ATOM 871 C CA . GLY A 1 127 ? -5.168 4.576 -6.899 1.00 98.12 127 GLY A CA 1
ATOM 872 C C . GLY A 1 127 ? -5.546 3.103 -6.819 1.00 98.12 127 GLY A C 1
ATOM 873 O O . GLY A 1 127 ? -5.635 2.574 -5.722 1.00 98.12 127 GLY A O 1
ATOM 874 N N . GLY A 1 128 ? -5.670 2.382 -7.927 1.00 98.62 128 GLY A N 1
ATOM 875 C CA . GLY A 1 128 ? -5.502 0.920 -7.954 1.00 98.62 128 GLY A CA 1
ATOM 876 C C . GLY A 1 128 ? -6.172 0.099 -6.829 1.00 98.62 128 GLY A C 1
ATOM 877 O O . GLY A 1 128 ? -7.268 0.386 -6.347 1.00 98.62 128 GLY A O 1
ATOM 878 N N . THR A 1 129 ? -5.536 -1.001 -6.434 1.00 98.94 129 THR A N 1
ATOM 879 C CA . THR A 1 129 ? -6.036 -1.929 -5.410 1.00 98.94 129 THR A CA 1
ATOM 880 C C . THR A 1 129 ? -4.962 -2.230 -4.377 1.00 98.94 129 THR A C 1
ATOM 882 O O . THR A 1 129 ? -3.868 -2.641 -4.744 1.00 98.94 129 THR A O 1
ATOM 885 N N . LEU A 1 130 ? -5.294 -2.111 -3.095 1.00 98.88 130 LEU A N 1
ATOM 886 C CA . LEU A 1 130 ? -4.541 -2.738 -2.011 1.00 98.88 130 LEU A CA 1
ATOM 887 C C . LEU A 1 130 ? -5.124 -4.131 -1.753 1.00 98.88 130 LEU A C 1
ATOM 889 O O . LEU A 1 130 ? -6.320 -4.246 -1.486 1.00 98.88 130 LEU A O 1
ATOM 893 N N . ASP A 1 131 ? -4.298 -5.170 -1.824 1.00 98.81 131 ASP A N 1
ATOM 894 C CA . ASP A 1 131 ? -4.673 -6.550 -1.510 1.00 98.81 131 ASP A CA 1
ATOM 895 C C . ASP A 1 131 ? -3.787 -7.086 -0.384 1.00 98.81 131 ASP A C 1
ATOM 897 O O . ASP A 1 131 ? -2.569 -7.192 -0.525 1.00 98.81 131 ASP A O 1
ATOM 901 N N . VAL A 1 132 ? -4.394 -7.376 0.765 1.00 98.69 132 VAL A N 1
ATOM 902 C CA . VAL A 1 132 ? -3.678 -7.799 1.971 1.00 98.69 132 VAL A CA 1
ATOM 903 C C . VAL A 1 132 ? -3.988 -9.261 2.269 1.00 98.69 132 VAL A C 1
ATOM 905 O O . VAL A 1 132 ? -5.141 -9.696 2.243 1.00 98.69 132 VAL A O 1
ATOM 908 N N . SER A 1 133 ? -2.967 -10.032 2.633 1.00 97.50 133 SER A N 1
ATOM 909 C CA . SER A 1 133 ? -3.131 -11.423 3.051 1.00 97.50 133 SER A CA 1
ATOM 910 C C . SER A 1 133 ? -2.367 -11.742 4.334 1.00 97.50 133 SER A C 1
ATOM 912 O O . SER A 1 133 ? -1.325 -11.159 4.632 1.00 97.50 133 SER A O 1
ATOM 914 N N . PHE A 1 134 ? -2.888 -12.691 5.115 1.00 97.50 134 PHE A N 1
ATOM 915 C CA . PHE A 1 134 ? -2.143 -13.243 6.242 1.00 97.50 134 PHE A CA 1
ATOM 916 C C . PHE A 1 134 ? -1.266 -14.406 5.802 1.00 97.50 134 PHE A C 1
ATOM 918 O O . PHE A 1 134 ? -1.697 -15.296 5.066 1.00 97.50 134 PHE A O 1
ATOM 925 N N . ILE A 1 135 ? -0.064 -14.457 6.364 1.00 96.19 135 ILE A N 1
ATOM 926 C CA . ILE A 1 135 ? 0.865 -15.576 6.217 1.00 96.19 135 ILE A CA 1
ATOM 927 C C . ILE A 1 135 ? 1.197 -16.172 7.586 1.00 96.19 135 ILE A C 1
ATOM 929 O O . ILE A 1 135 ? 0.879 -15.611 8.632 1.00 96.19 135 ILE A O 1
ATOM 933 N N . ASN A 1 136 ? 1.835 -17.345 7.596 1.00 93.50 136 ASN A N 1
ATOM 934 C CA . ASN A 1 136 ? 2.298 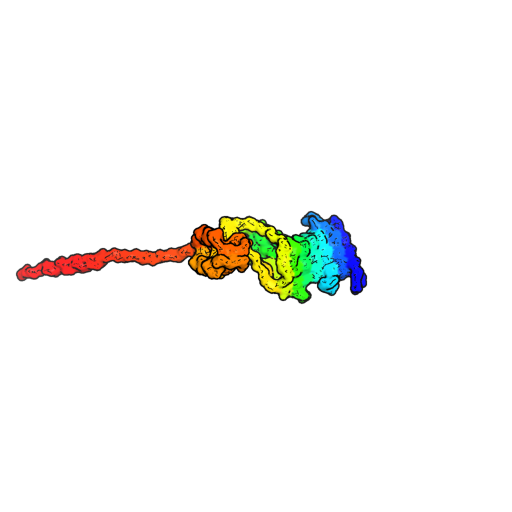-18.022 8.817 1.00 93.50 136 ASN A CA 1
ATOM 935 C C . ASN A 1 136 ? 1.204 -18.291 9.875 1.00 93.50 136 ASN A C 1
ATOM 937 O O . ASN A 1 136 ? 1.519 -18.542 11.035 1.00 93.50 136 ASN A O 1
ATOM 941 N N . GLY A 1 137 ? -0.075 -18.272 9.478 1.00 93.44 137 GLY A N 1
ATOM 942 C CA . GLY A 1 137 ? -1.209 -18.441 10.389 1.00 93.44 137 GLY A CA 1
ATOM 943 C C . GLY A 1 137 ? -1.412 -17.267 11.349 1.00 93.44 137 GLY A C 1
ATOM 944 O O . GLY A 1 137 ? -2.017 -17.457 12.403 1.00 93.44 137 GLY A O 1
ATOM 945 N N . PHE A 1 138 ? -0.888 -16.083 11.020 1.00 96.94 138 PHE A N 1
ATOM 946 C CA . PHE A 1 138 ? -1.055 -14.895 11.845 1.00 96.94 138 PHE A CA 1
ATOM 947 C C . PHE A 1 138 ? -2.535 -14.523 11.993 1.00 96.94 138 PHE A C 1
ATOM 949 O O . PHE A 1 138 ? -3.345 -14.700 11.085 1.00 96.94 138 PHE A O 1
ATOM 956 N N . THR A 1 139 ? -2.893 -14.058 13.183 1.00 95.69 139 THR A N 1
ATOM 957 C CA . THR A 1 139 ? -4.241 -13.628 13.547 1.00 95.69 139 THR A CA 1
ATOM 958 C C . THR A 1 139 ? -4.078 -12.354 14.372 1.00 95.69 139 THR A C 1
ATOM 960 O O . THR A 1 139 ? -3.566 -12.455 15.491 1.00 95.69 139 THR A O 1
ATOM 963 N N . PRO A 1 140 ? -4.435 -11.176 13.830 1.00 95.75 140 PRO A N 1
ATOM 964 C CA . PRO A 1 140 ? -4.273 -9.915 14.545 1.00 95.75 140 PRO A CA 1
ATOM 965 C C . PRO A 1 140 ? -5.118 -9.840 15.817 1.00 95.75 140 PRO A C 1
ATOM 967 O O . PRO A 1 140 ? -6.181 -10.459 15.918 1.00 95.75 140 PRO A O 1
ATOM 970 N N . SER A 1 141 ? -4.637 -9.051 16.770 1.00 93.12 141 SER A N 1
ATOM 971 C CA . SER A 1 141 ? -5.359 -8.613 17.965 1.00 93.12 141 SER A CA 1
AT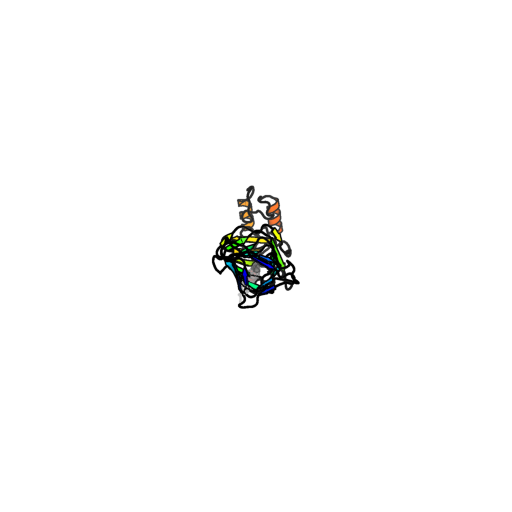OM 972 C C . SER A 1 141 ? -5.832 -7.162 17.815 1.00 93.12 141 SER A C 1
ATOM 974 O O . SER A 1 141 ? -5.441 -6.461 16.881 1.00 93.12 141 SER A O 1
ATOM 976 N N . ALA A 1 142 ? -6.691 -6.704 18.728 1.00 90.06 142 ALA A N 1
ATOM 977 C CA . ALA A 1 142 ? -7.017 -5.283 18.828 1.00 90.06 142 ALA A CA 1
ATOM 978 C C . ALA A 1 142 ? -5.755 -4.465 19.153 1.00 90.06 142 ALA A C 1
ATOM 980 O O . ALA A 1 142 ? -4.948 -4.884 19.985 1.00 90.06 142 ALA A O 1
ATOM 981 N N . GLY A 1 143 ? -5.598 -3.318 18.499 1.00 88.81 143 GLY A N 1
ATOM 982 C CA . GLY A 1 143 ? -4.450 -2.424 18.621 1.00 88.81 143 GLY A CA 1
ATOM 983 C C . GLY A 1 143 ? -3.224 -2.829 17.796 1.00 88.81 143 GLY A C 1
ATOM 984 O O . GLY A 1 143 ? -2.255 -2.073 17.764 1.00 88.81 143 GLY A O 1
ATOM 985 N N . ASP A 1 144 ? -3.233 -3.982 17.115 1.00 94.94 144 ASP A N 1
ATOM 986 C CA . ASP A 1 144 ? -2.137 -4.338 16.211 1.00 94.94 144 ASP A CA 1
ATOM 987 C C . ASP A 1 144 ? -2.126 -3.380 15.012 1.00 94.94 144 ASP A C 1
ATOM 989 O O . ASP A 1 144 ? -3.134 -3.250 14.310 1.00 94.94 144 ASP A O 1
ATOM 993 N N . SER A 1 145 ? -0.977 -2.745 14.760 1.00 95.31 145 SER A N 1
ATOM 994 C CA . SER A 1 145 ? -0.798 -1.812 13.648 1.00 95.31 145 SER A CA 1
ATOM 995 C C . SER A 1 145 ? 0.319 -2.220 12.685 1.00 95.31 145 SER A C 1
ATOM 997 O O . SER A 1 145 ? 1.304 -2.867 13.057 1.00 95.31 145 SER A O 1
ATOM 999 N N . PHE A 1 146 ? 0.136 -1.863 11.414 1.00 98.12 146 PHE A N 1
ATOM 1000 C CA . PHE A 1 146 ? 0.987 -2.249 10.293 1.00 98.12 146 PHE A CA 1
ATOM 1001 C C . PHE A 1 146 ? 1.184 -1.044 9.369 1.00 98.12 146 PHE A C 1
ATOM 1003 O O . PHE A 1 146 ? 0.366 -0.775 8.488 1.00 98.12 146 PHE A O 1
ATOM 1010 N N . GLU A 1 147 ? 2.276 -0.306 9.568 1.00 98.06 147 GLU A N 1
ATOM 1011 C CA . GLU A 1 147 ? 2.694 0.769 8.661 1.00 98.06 147 GLU A CA 1
ATOM 1012 C C . GLU A 1 147 ? 3.288 0.160 7.381 1.00 98.06 147 GLU A C 1
ATOM 1014 O O . GLU A 1 147 ? 4.453 -0.239 7.339 1.00 98.06 147 GLU A O 1
ATOM 1019 N N . ILE A 1 148 ? 2.459 0.035 6.344 1.00 98.38 148 ILE A N 1
ATOM 1020 C CA . ILE A 1 148 ? 2.798 -0.671 5.097 1.00 98.38 148 ILE A CA 1
ATOM 1021 C C . ILE A 1 148 ? 3.479 0.236 4.069 1.00 98.38 148 ILE A C 1
ATOM 1023 O O . ILE A 1 148 ? 4.227 -0.243 3.215 1.00 98.38 148 ILE A O 1
ATOM 1027 N N . ILE A 1 149 ? 3.247 1.549 4.150 1.00 98.81 149 ILE A N 1
ATOM 1028 C CA . ILE A 1 149 ? 3.875 2.553 3.289 1.00 98.81 149 ILE A CA 1
ATOM 1029 C C . ILE A 1 149 ? 4.379 3.700 4.156 1.00 98.81 149 ILE A C 1
ATOM 1031 O O . ILE A 1 149 ? 3.610 4.292 4.912 1.00 98.81 149 ILE A O 1
ATOM 1035 N N . THR A 1 150 ? 5.642 4.078 3.961 1.00 98.75 150 THR A N 1
ATOM 1036 C CA . THR A 1 150 ? 6.181 5.379 4.381 1.00 98.75 150 THR A CA 1
ATOM 1037 C C . THR A 1 150 ? 6.649 6.155 3.158 1.00 98.75 150 THR A C 1
ATOM 1039 O O . THR A 1 150 ? 7.209 5.578 2.225 1.00 98.75 150 THR A O 1
ATOM 1042 N N . ALA A 1 151 ? 6.420 7.466 3.128 1.00 98.81 151 ALA A N 1
ATOM 1043 C CA . ALA A 1 151 ? 6.757 8.298 1.981 1.00 98.81 151 ALA A CA 1
ATOM 1044 C C . ALA A 1 151 ? 7.096 9.739 2.360 1.00 98.81 151 ALA A C 1
ATOM 1046 O O . ALA A 1 151 ? 6.681 10.247 3.401 1.00 98.81 151 ALA A O 1
ATOM 1047 N N . ALA A 1 152 ? 7.818 10.428 1.473 1.00 98.62 152 ALA A N 1
ATOM 1048 C CA . ALA A 1 152 ? 7.978 11.877 1.573 1.00 98.62 152 ALA A CA 1
ATOM 1049 C C . ALA A 1 152 ? 6.639 12.597 1.345 1.00 98.62 152 ALA A C 1
ATOM 1051 O O . ALA A 1 152 ? 6.377 13.628 1.966 1.00 98.62 152 ALA A O 1
ATOM 1052 N N . SER A 1 153 ? 5.787 12.036 0.483 1.00 98.56 153 SER A N 1
ATOM 1053 C CA . SER A 1 153 ? 4.381 12.412 0.369 1.00 98.56 153 SER A CA 1
ATOM 1054 C C . SER A 1 153 ? 3.537 11.247 -0.139 1.00 98.56 153 SER A C 1
ATOM 1056 O O . SER A 1 153 ? 3.900 10.622 -1.138 1.00 98.56 153 SER A O 1
ATOM 1058 N N . VAL A 1 154 ? 2.391 11.023 0.492 1.00 98.88 154 VAL A N 1
ATOM 1059 C CA . VAL A 1 154 ? 1.313 10.172 -0.017 1.00 98.88 154 VAL A CA 1
ATOM 1060 C C . VAL A 1 154 ? 0.303 11.059 -0.740 1.00 98.88 154 VAL A C 1
ATOM 1062 O O . VAL A 1 154 ? -0.143 12.073 -0.197 1.00 98.88 154 VAL A O 1
ATOM 1065 N N . LEU A 1 155 ? -0.029 10.704 -1.977 1.00 98.62 155 LEU A N 1
ATOM 1066 C CA . LEU A 1 155 ? -1.081 11.339 -2.763 1.00 98.62 155 LEU A CA 1
ATOM 1067 C C . LEU A 1 155 ? -2.234 10.350 -2.930 1.00 98.62 155 LEU A C 1
ATOM 1069 O O . LEU A 1 155 ? -1.993 9.165 -3.145 1.00 98.62 155 LEU A O 1
ATOM 1073 N N . ASN A 1 156 ? -3.468 10.860 -2.878 1.00 98.50 156 ASN A N 1
ATOM 1074 C CA . ASN A 1 156 ? -4.696 10.079 -3.058 1.00 98.50 156 ASN A CA 1
ATOM 1075 C C . ASN A 1 156 ? -4.829 8.902 -2.060 1.00 98.50 156 ASN A C 1
ATOM 1077 O O . ASN A 1 156 ? -4.145 8.846 -1.037 1.00 98.50 156 ASN A O 1
ATOM 1081 N N . THR A 1 157 ? -5.775 8.001 -2.319 1.00 98.44 157 THR A N 1
ATOM 1082 C CA . THR A 1 157 ? -6.030 6.775 -1.546 1.00 98.44 157 THR A CA 1
ATOM 1083 C C . THR A 1 157 ? -6.151 5.596 -2.500 1.00 98.44 157 THR A C 1
ATOM 1085 O O . THR A 1 157 ? -6.246 5.797 -3.708 1.00 98.44 157 THR A O 1
ATOM 1088 N N . PHE A 1 158 ? -6.189 4.370 -1.972 1.00 98.75 158 PHE A N 1
ATOM 1089 C CA . PHE A 1 158 ? -6.484 3.226 -2.829 1.00 98.75 158 PHE A CA 1
ATOM 1090 C C . PHE A 1 158 ? -7.948 3.264 -3.306 1.00 98.75 158 PHE A C 1
ATOM 1092 O O . PHE A 1 158 ? -8.836 3.570 -2.509 1.00 98.75 158 PHE A O 1
ATOM 1099 N N . ASP A 1 159 ? -8.213 2.940 -4.576 1.00 98.50 159 ASP A N 1
ATOM 1100 C CA . ASP A 1 159 ? -9.577 2.905 -5.131 1.00 98.50 159 ASP A CA 1
ATOM 1101 C C . ASP A 1 159 ? -10.341 1.667 -4.643 1.00 98.50 159 ASP A C 1
ATOM 1103 O O . ASP A 1 159 ? -11.558 1.696 -4.454 1.00 98.50 159 ASP A O 1
ATOM 1107 N N . THR A 1 160 ? -9.631 0.550 -4.464 1.00 98.56 160 THR A N 1
ATOM 1108 C CA . THR A 1 160 ? -10.162 -0.709 -3.929 1.00 98.56 160 THR A CA 1
ATOM 1109 C C . THR A 1 160 ? -9.255 -1.239 -2.828 1.00 98.56 160 THR A C 1
ATOM 1111 O O . THR A 1 160 ? -8.032 -1.204 -2.935 1.00 98.56 160 THR A O 1
ATOM 1114 N N . VAL A 1 161 ? -9.859 -1.756 -1.763 1.00 98.44 161 VAL A N 1
ATOM 1115 C CA . VAL A 1 161 ? -9.151 -2.282 -0.596 1.00 98.44 161 VAL A CA 1
ATOM 1116 C C . VAL A 1 161 ? -9.718 -3.663 -0.272 1.00 98.44 161 VAL A C 1
ATOM 1118 O O . VAL A 1 161 ? -10.875 -3.788 0.128 1.00 98.44 161 VAL A O 1
ATOM 1121 N N . ASN A 1 162 ? -8.904 -4.699 -0.465 1.00 98.50 162 ASN A N 1
ATOM 1122 C CA . ASN A 1 162 ? -9.220 -6.088 -0.157 1.00 98.50 162 ASN A CA 1
ATOM 1123 C C . ASN A 1 162 ? -8.426 -6.499 1.083 1.00 98.50 162 ASN A C 1
ATOM 1125 O O . ASN A 1 162 ? -7.205 -6.626 1.031 1.00 98.50 162 ASN A O 1
ATOM 1129 N N . LEU A 1 163 ? -9.117 -6.684 2.208 1.00 97.94 163 LEU A N 1
ATOM 1130 C CA . LEU A 1 163 ? -8.485 -7.025 3.482 1.00 97.94 163 LEU A CA 1
ATOM 1131 C C . LEU A 1 163 ? -8.918 -8.416 3.948 1.00 97.94 163 LEU A C 1
ATOM 1133 O O . LEU A 1 163 ? -10.071 -8.809 3.731 1.00 97.94 163 LEU A O 1
ATOM 1137 N N . PRO A 1 164 ? -8.027 -9.168 4.616 1.00 97.06 164 PRO A N 1
ATOM 1138 C CA . PRO A 1 164 ? -8.372 -10.470 5.151 1.00 97.06 164 PRO A CA 1
ATOM 1139 C C . PRO A 1 164 ? -9.335 -10.302 6.330 1.00 97.06 164 PRO A C 1
ATOM 1141 O O . PRO A 1 164 ? -9.259 -9.330 7.085 1.00 97.06 164 PRO A O 1
ATOM 1144 N N . GLY A 1 165 ? -10.237 -11.270 6.503 1.00 95.44 165 GLY A N 1
ATOM 1145 C CA . GLY A 1 165 ? -11.163 -11.276 7.633 1.00 95.44 165 GLY A CA 1
ATOM 1146 C C . GLY A 1 165 ? -10.424 -11.351 8.970 1.00 95.44 165 GLY A C 1
ATOM 1147 O O . GLY A 1 165 ? -9.467 -12.113 9.111 1.00 95.44 165 GLY A O 1
ATOM 1148 N N . LEU A 1 166 ? -10.891 -10.580 9.948 1.00 94.94 166 LEU A N 1
ATOM 1149 C CA . LEU A 1 166 ? -10.349 -10.551 11.304 1.00 94.94 166 LEU A CA 1
ATOM 1150 C C . LEU A 1 166 ? -11.128 -11.485 12.246 1.00 94.94 166 LEU A C 1
ATOM 1152 O O . LEU A 1 166 ? -12.271 -11.851 11.954 1.00 94.94 166 LEU A O 1
ATOM 1156 N N . PRO A 1 167 ? -10.520 -11.928 13.361 1.00 89.69 167 PRO A N 1
ATOM 1157 C CA . PRO A 1 167 ? -11.221 -12.731 14.356 1.00 89.69 167 PRO A CA 1
ATOM 1158 C C . PRO A 1 167 ? -12.243 -11.896 15.143 1.00 89.69 167 PRO A C 1
ATOM 1160 O O . PRO A 1 167 ? -12.014 -10.729 15.450 1.00 89.69 167 PRO A O 1
ATOM 1163 N N . GLY A 1 168 ? -13.333 -12.543 15.565 1.00 88.06 168 GLY A N 1
ATOM 1164 C CA . GLY A 1 168 ? -14.337 -11.921 16.432 1.00 88.06 168 GLY A CA 1
ATOM 1165 C C . GLY A 1 168 ? -14.999 -10.706 15.783 1.00 88.06 168 GLY A C 1
ATOM 1166 O O . GLY A 1 168 ? -15.384 -10.772 14.618 1.00 88.06 168 GLY A O 1
ATOM 1167 N N . ASP A 1 169 ? -15.112 -9.625 16.556 1.00 85.62 169 ASP A N 1
ATOM 1168 C CA . ASP A 1 169 ? -15.738 -8.365 16.139 1.00 85.62 169 ASP A CA 1
ATOM 1169 C C . ASP A 1 169 ? -14.704 -7.286 15.764 1.00 85.62 169 ASP A C 1
ATOM 1171 O O . ASP A 1 169 ? -15.028 -6.098 15.733 1.00 85.62 169 ASP A O 1
ATOM 1175 N N . LEU A 1 170 ? -13.450 -7.684 15.520 1.00 91.50 170 LEU A N 1
ATOM 1176 C CA . LEU A 1 170 ? -12.419 -6.761 15.059 1.00 91.50 170 LEU A CA 1
ATOM 1177 C C . LEU A 1 170 ? -12.702 -6.309 13.625 1.00 91.50 170 LEU A C 1
ATOM 1179 O O . LEU A 1 170 ? -13.191 -7.072 12.786 1.00 91.50 170 LEU A O 1
ATOM 1183 N N . PHE A 1 171 ? -12.321 -5.074 13.334 1.00 89.94 171 PHE A N 1
ATOM 1184 C CA . PHE A 1 171 ? -12.371 -4.491 12.004 1.00 89.94 171 PHE A CA 1
ATOM 1185 C C . PHE A 1 171 ? -11.031 -3.836 11.660 1.00 89.94 171 PHE A C 1
ATOM 1187 O O . PHE A 1 171 ? -10.198 -3.559 12.526 1.00 89.94 171 PHE A O 1
ATOM 1194 N N . TRP A 1 172 ? -10.827 -3.614 10.366 1.00 93.56 172 TRP A N 1
ATOM 1195 C CA . TRP A 1 172 ? -9.679 -2.872 9.878 1.00 93.56 172 TRP A CA 1
ATOM 1196 C C . TRP A 1 172 ? -10.008 -1.393 9.777 1.00 93.56 172 TRP A C 1
ATOM 1198 O O . TRP A 1 172 ? -10.930 -1.005 9.057 1.00 93.56 172 TRP A O 1
ATOM 1208 N N . TYR A 1 173 ? -9.180 -0.579 10.411 1.00 89.88 173 TYR A N 1
ATOM 1209 C CA . TYR A 1 173 ? -9.084 0.839 10.138 1.00 89.88 173 TYR A CA 1
ATOM 1210 C C . TYR A 1 173 ? -7.861 1.101 9.257 1.00 89.88 173 TYR A C 1
ATOM 1212 O O . TYR A 1 173 ? -6.758 0.648 9.561 1.00 89.88 173 TYR A O 1
ATOM 1220 N N . LEU A 1 174 ? -8.062 1.797 8.139 1.00 94.00 174 LEU A N 1
ATOM 1221 C CA . LEU A 1 174 ? -6.998 2.140 7.198 1.00 94.00 174 LEU A CA 1
ATOM 1222 C C . LEU A 1 174 ? -6.716 3.638 7.298 1.00 94.00 174 LEU A C 1
ATOM 1224 O O . LEU A 1 174 ? -7.525 4.463 6.872 1.00 94.00 174 LEU A O 1
ATOM 1228 N N . ASN A 1 175 ? -5.572 3.978 7.880 1.00 93.44 175 ASN A N 1
ATOM 1229 C CA . ASN A 1 175 ? -5.173 5.349 8.141 1.00 93.44 175 ASN A CA 1
ATOM 1230 C C . ASN A 1 175 ? -4.263 5.863 7.022 1.00 93.44 175 ASN A C 1
ATOM 1232 O O . ASN A 1 175 ? -3.205 5.292 6.750 1.00 93.44 175 ASN A O 1
ATOM 1236 N N . TYR A 1 176 ? -4.669 6.968 6.401 1.00 96.56 176 TYR A N 1
ATOM 1237 C CA . TYR A 1 176 ? -3.873 7.692 5.416 1.00 96.56 176 TYR A CA 1
ATOM 1238 C C . TYR A 1 176 ? -3.422 9.015 6.019 1.00 96.56 176 TYR A C 1
ATOM 1240 O O . TYR A 1 176 ? -4.235 9.897 6.306 1.00 96.56 176 TYR A O 1
ATOM 1248 N N . THR A 1 177 ? -2.113 9.185 6.162 1.00 97.38 177 THR A N 1
ATOM 1249 C CA . THR A 1 177 ? -1.513 10.467 6.532 1.00 97.38 177 THR A CA 1
ATOM 1250 C C . THR A 1 177 ? -0.809 11.072 5.317 1.00 97.38 177 THR A C 1
ATOM 1252 O O . THR A 1 177 ? -0.585 10.381 4.323 1.00 97.38 177 THR A O 1
ATOM 1255 N N . PRO A 1 178 ? -0.380 12.347 5.367 1.00 98.50 178 PRO A N 1
ATOM 1256 C CA . PRO A 1 178 ? 0.421 12.922 4.290 1.00 98.50 178 PRO A CA 1
ATOM 1257 C C . PRO A 1 178 ? 1.724 12.165 3.988 1.00 98.50 178 PRO A C 1
ATOM 1259 O O . PRO A 1 178 ? 2.336 12.438 2.959 1.00 98.50 178 PRO A O 1
ATOM 1262 N N . THR A 1 179 ? 2.177 11.261 4.864 1.00 98.62 179 THR A N 1
ATOM 1263 C CA . THR A 1 179 ? 3.476 10.574 4.759 1.00 98.62 179 THR A CA 1
ATOM 1264 C C . THR A 1 179 ? 3.419 9.066 5.014 1.00 98.62 179 THR A C 1
ATOM 1266 O O . THR A 1 179 ? 4.460 8.417 4.940 1.00 98.62 179 THR A O 1
ATOM 1269 N N . SER A 1 180 ? 2.257 8.488 5.322 1.00 98.50 180 SER A N 1
ATOM 1270 C CA . SER A 1 180 ? 2.147 7.057 5.622 1.00 98.50 180 SER A CA 1
ATOM 1271 C C . SER A 1 180 ? 0.779 6.465 5.295 1.00 98.50 180 SER A C 1
ATOM 1273 O O . SER A 1 180 ? -0.228 7.175 5.244 1.00 98.50 180 SER A O 1
ATOM 1275 N N . VAL A 1 181 ? 0.773 5.146 5.092 1.00 98.62 181 VAL A N 1
ATOM 1276 C CA . VAL A 1 181 ? -0.430 4.306 5.074 1.00 98.62 181 VAL A CA 1
ATOM 1277 C C . VAL A 1 181 ? -0.256 3.212 6.117 1.00 98.62 181 VAL A C 1
ATOM 1279 O O . VAL A 1 181 ? 0.721 2.458 6.074 1.00 98.62 181 VAL A O 1
ATOM 1282 N N . GLU A 1 182 ? -1.205 3.122 7.040 1.00 97.81 182 GLU A N 1
ATOM 1283 C CA . GLU A 1 182 ? -1.178 2.181 8.156 1.00 97.81 182 GLU A CA 1
ATOM 1284 C C . GLU A 1 182 ? -2.500 1.416 8.248 1.00 97.81 182 GLU A C 1
ATOM 1286 O O . GLU A 1 182 ? -3.577 2.009 8.171 1.00 97.81 182 GLU A O 1
ATOM 1291 N N . LEU A 1 183 ? -2.419 0.096 8.428 1.00 97.25 183 LEU A N 1
ATOM 1292 C CA . LEU A 1 183 ? -3.558 -0.716 8.848 1.00 97.25 183 LEU A CA 1
ATOM 1293 C C . LEU A 1 183 ? -3.548 -0.862 10.361 1.00 97.25 183 LEU A C 1
ATOM 1295 O O . LEU A 1 183 ? -2.526 -1.233 10.928 1.00 97.25 183 LEU A O 1
ATOM 1299 N N . VAL A 1 184 ? -4.695 -0.664 10.994 1.00 94.25 184 VAL A N 1
ATOM 1300 C CA . VAL A 1 184 ? -4.900 -0.918 12.419 1.00 94.25 184 VAL A CA 1
ATOM 1301 C C . VAL A 1 184 ? -6.051 -1.902 12.567 1.00 94.25 184 VAL A C 1
ATOM 1303 O O . VAL A 1 184 ? -7.139 -1.685 12.038 1.00 94.25 184 VAL A O 1
ATOM 1306 N N . SER A 1 185 ? -5.811 -3.006 13.263 1.00 94.56 185 SER A N 1
ATOM 1307 C CA . SER A 1 185 ? -6.861 -3.933 13.680 1.00 94.56 185 SER A CA 1
ATOM 1308 C C . SER A 1 185 ? -7.418 -3.436 15.010 1.00 94.56 185 SER A C 1
ATOM 1310 O O . SER A 1 185 ? -6.692 -3.420 15.999 1.00 94.56 185 SER A O 1
ATOM 1312 N N . THR A 1 186 ? -8.678 -3.009 15.060 1.00 92.56 186 THR A N 1
ATOM 1313 C CA . THR A 1 186 ? -9.299 -2.490 16.294 1.00 92.56 186 THR A CA 1
ATOM 1314 C C . THR A 1 186 ? -10.784 -2.872 16.387 1.00 92.56 186 THR A C 1
ATOM 1316 O O . THR A 1 186 ? -11.267 -3.676 15.588 1.00 92.56 186 THR A O 1
ATOM 1319 N N . TYR A 1 187 ? -11.500 -2.387 17.401 1.00 93.19 187 TYR A N 1
ATOM 1320 C CA . TYR A 1 187 ? -12.943 -2.543 17.563 1.00 93.19 187 TYR A CA 1
ATOM 1321 C C . TYR A 1 187 ? -13.674 -1.375 16.925 1.00 93.19 187 TYR A C 1
ATOM 1323 O O . TYR A 1 187 ? -13.324 -0.225 17.141 1.00 93.19 187 TYR A O 1
ATOM 1331 N N . SER A 1 188 ? -14.735 -1.655 16.175 1.00 93.19 188 SER A N 1
ATOM 1332 C CA . SER A 1 188 ? -15.485 -0.625 15.440 1.00 93.19 188 SER A CA 1
ATOM 1333 C C . SER A 1 188 ? -16.115 0.455 16.319 1.00 93.19 188 SER A C 1
ATOM 1335 O O . SER A 1 188 ? -16.553 1.475 15.800 1.00 93.19 188 SER A O 1
ATOM 1337 N N . ALA A 1 189 ? -16.225 0.203 17.623 1.00 94.81 189 ALA A N 1
ATOM 1338 C CA . ALA A 1 189 ? -16.736 1.139 18.608 1.00 94.81 189 ALA A CA 1
ATOM 1339 C C . ALA A 1 189 ? -15.662 1.720 19.546 1.00 94.81 189 ALA A C 1
ATOM 1341 O O . ALA A 1 189 ? -16.047 2.381 20.504 1.00 94.81 189 ALA A O 1
ATOM 1342 N N . ASP A 1 190 ? -14.371 1.480 19.288 1.00 93.19 190 ASP A N 1
ATOM 1343 C CA . ASP A 1 190 ? -13.231 2.158 19.939 1.00 93.19 190 ASP A CA 1
ATOM 1344 C C . ASP A 1 190 ? -13.041 3.529 19.270 1.00 93.19 190 ASP A C 1
ATOM 1346 O O . ASP A 1 190 ? -12.169 3.746 18.431 1.00 93.19 190 ASP A O 1
ATOM 1350 N N . PHE A 1 191 ? -13.974 4.438 19.532 1.00 93.38 191 PHE A N 1
ATOM 1351 C CA . PHE A 1 191 ? -14.052 5.742 18.891 1.00 93.38 191 PHE A CA 1
ATOM 1352 C C . PHE A 1 191 ? -12.986 6.723 19.393 1.00 93.38 191 PHE A C 1
ATOM 1354 O O . PHE A 1 191 ? -12.677 7.677 18.677 1.00 93.38 191 PHE A O 1
ATOM 1361 N N . ASP A 1 192 ? -12.444 6.550 20.601 1.00 90.56 192 ASP A N 1
ATOM 1362 C CA . ASP A 1 192 ? -11.332 7.379 21.087 1.00 90.56 192 ASP A CA 1
ATOM 1363 C C . ASP A 1 192 ? -9.934 6.813 20.751 1.00 90.56 192 ASP A C 1
ATOM 1365 O O . ASP A 1 192 ? -8.928 7.485 21.007 1.00 90.56 192 ASP A O 1
ATOM 1369 N N . GLU A 1 193 ? -9.896 5.663 20.065 1.00 88.44 193 GLU A N 1
ATOM 1370 C CA . GLU A 1 193 ? -8.718 4.983 19.511 1.00 88.44 193 GLU A CA 1
ATOM 1371 C C . GLU A 1 193 ? -7.682 4.607 20.583 1.00 88.44 193 GLU A C 1
ATOM 1373 O O . GLU A 1 193 ? -6.465 4.653 20.354 1.00 88.44 193 GLU A O 1
ATOM 1378 N N . ASN A 1 194 ? -8.151 4.251 21.780 1.00 87.19 194 ASN A N 1
ATOM 1379 C CA . ASN A 1 194 ? -7.299 3.903 22.914 1.00 87.19 194 ASN A CA 1
ATOM 1380 C C . ASN A 1 194 ? -7.065 2.378 23.052 1.00 87.19 194 ASN A C 1
ATOM 1382 O O . ASN A 1 194 ? -6.236 1.956 23.870 1.00 87.19 194 ASN A O 1
ATOM 1386 N N . GLY A 1 195 ? -7.742 1.562 22.234 1.00 85.88 195 GLY A N 1
ATOM 1387 C CA . GLY A 1 195 ? -7.650 0.103 22.221 1.00 85.88 195 GLY A CA 1
ATOM 1388 C C . GLY A 1 195 ? -8.678 -0.629 23.091 1.00 85.88 195 GLY A C 1
ATOM 1389 O O . GLY A 1 195 ? -8.615 -1.863 23.168 1.00 85.88 195 GLY A O 1
ATOM 1390 N N . ASP A 1 196 ? -9.609 0.077 23.735 1.00 89.50 196 ASP A N 1
ATOM 1391 C CA . ASP A 1 196 ? -10.760 -0.475 24.444 1.00 89.50 196 ASP A CA 1
ATOM 1392 C C . ASP A 1 196 ? -12.098 0.137 24.010 1.00 89.50 196 ASP A C 1
ATOM 1394 O O . ASP A 1 196 ? -12.154 1.009 23.157 1.00 89.50 196 ASP A O 1
ATOM 1398 N N . VAL A 1 197 ? -13.200 -0.473 24.463 1.00 94.75 197 VAL A N 1
ATOM 1399 C CA . VAL A 1 197 ? -14.556 0.028 24.201 1.00 94.75 197 VAL A CA 1
ATOM 1400 C C . VAL A 1 197 ? -15.248 0.263 25.536 1.00 94.75 197 VAL A C 1
ATOM 1402 O O . VAL A 1 197 ? -15.743 -0.683 26.169 1.00 94.75 197 VAL A O 1
ATOM 1405 N N . ASP A 1 198 ? -15.281 1.517 25.970 1.00 94.75 198 ASP A N 1
ATOM 1406 C CA . ASP A 1 198 ? -15.725 1.941 27.292 1.00 94.75 198 ASP A CA 1
ATOM 1407 C C . ASP A 1 198 ? -16.645 3.187 27.269 1.00 94.75 198 ASP A C 1
ATOM 1409 O O . ASP A 1 198 ? -17.316 3.500 26.277 1.00 94.75 198 ASP A O 1
ATOM 1413 N N . ASP A 1 199 ? -16.798 3.849 28.420 1.00 96.06 199 ASP A N 1
ATOM 1414 C CA . ASP A 1 199 ? -17.660 5.028 28.560 1.00 96.06 199 ASP A CA 1
ATOM 1415 C C . ASP A 1 199 ? -17.110 6.271 27.819 1.00 96.06 199 ASP A C 1
ATOM 1417 O O . ASP A 1 199 ? -17.885 7.187 27.511 1.00 96.06 199 ASP A O 1
ATOM 1421 N N . ASN A 1 200 ? -15.809 6.328 27.514 1.00 95.06 200 ASN A N 1
ATOM 1422 C CA . ASN A 1 200 ? -15.197 7.402 26.728 1.00 95.06 200 ASN A CA 1
ATOM 1423 C C . ASN A 1 200 ? -15.622 7.306 25.261 1.00 95.06 200 ASN A C 1
ATOM 1425 O O . ASN A 1 200 ? -15.999 8.324 24.672 1.00 95.06 200 ASN A O 1
ATOM 1429 N N . ASP A 1 201 ? -15.704 6.097 24.709 1.00 95.94 201 ASP A N 1
ATOM 1430 C CA . ASP A 1 201 ? -16.256 5.873 23.371 1.00 95.94 201 ASP A CA 1
ATOM 1431 C C . ASP A 1 201 ? -17.721 6.265 23.302 1.00 95.94 201 ASP A C 1
ATOM 1433 O O . ASP A 1 201 ? -18.173 6.936 22.370 1.00 95.94 201 ASP A O 1
ATOM 1437 N N . PHE A 1 202 ? -18.488 5.924 24.337 1.00 96.38 202 PHE A N 1
ATOM 1438 C CA . PHE A 1 202 ? -19.874 6.359 24.405 1.00 96.38 202 PHE A CA 1
ATOM 1439 C C . PHE A 1 202 ? -19.991 7.884 24.374 1.00 96.38 202 PHE A C 1
ATOM 1441 O O . PHE A 1 202 ? -20.855 8.423 23.676 1.00 96.38 202 PHE A O 1
ATOM 1448 N N . ALA A 1 203 ? -19.114 8.592 25.090 1.00 95.94 203 ALA A N 1
ATOM 1449 C CA . ALA A 1 203 ? -19.068 10.047 25.059 1.00 95.94 203 ALA A CA 1
ATOM 1450 C C . ALA A 1 203 ? -18.699 10.585 23.663 1.00 95.94 203 ALA A C 1
ATOM 1452 O O . ALA A 1 203 ? -19.301 11.569 23.216 1.00 95.94 203 ALA A O 1
ATOM 1453 N N . ALA A 1 204 ? -17.778 9.932 22.947 1.00 94.81 204 ALA A N 1
ATOM 1454 C CA . ALA A 1 204 ? -17.439 10.269 21.564 1.00 94.81 204 ALA A CA 1
ATOM 1455 C C . ALA A 1 204 ? -18.646 10.090 20.622 1.00 94.81 204 ALA A C 1
ATOM 1457 O O . ALA A 1 204 ? -19.003 11.018 19.887 1.00 94.81 204 ALA A O 1
ATOM 1458 N N . TRP A 1 205 ? -19.358 8.962 20.719 1.00 96.25 205 TRP A N 1
ATOM 1459 C CA . TRP A 1 205 ? -20.593 8.720 19.966 1.00 96.25 205 TRP A CA 1
ATOM 1460 C C . TRP A 1 205 ? -21.682 9.751 20.283 1.00 96.25 205 TRP A C 1
ATOM 1462 O O . TRP A 1 205 ? -22.318 10.284 19.373 1.00 96.25 205 TRP A O 1
ATOM 1472 N N . GLN A 1 206 ? -21.878 10.102 21.559 1.00 96.31 206 GLN A N 1
ATOM 1473 C CA . GLN A 1 206 ? -22.831 11.144 21.956 1.00 96.31 206 GLN A CA 1
ATOM 1474 C C . GLN A 1 206 ? -22.497 12.502 21.328 1.00 96.31 206 GLN A C 1
ATOM 1476 O O . GLN A 1 206 ? -23.408 13.248 20.963 1.00 96.31 206 GLN A O 1
ATOM 1481 N N . GLY A 1 207 ? -21.207 12.821 21.201 1.00 93.06 207 GLY A N 1
ATOM 1482 C CA . GLY A 1 207 ? -20.734 14.046 20.564 1.00 93.06 207 GLY A CA 1
ATOM 1483 C C . GLY A 1 207 ? -21.028 14.109 19.063 1.00 93.06 207 GLY A C 1
ATOM 1484 O O . GLY A 1 207 ? -21.302 15.195 18.549 1.00 93.06 207 GLY A O 1
ATOM 1485 N N . GLY A 1 208 ? -21.002 12.969 18.366 1.00 92.19 208 GLY A N 1
ATOM 1486 C CA . GLY A 1 208 ? -21.284 12.888 16.930 1.00 92.19 208 GLY A CA 1
ATOM 1487 C C . GLY A 1 208 ? -22.722 12.520 16.559 1.00 92.19 208 GLY A C 1
ATOM 1488 O O . GLY A 1 208 ? -23.097 12.676 15.396 1.00 92.19 208 GLY A O 1
ATOM 1489 N N . PHE A 1 209 ? -23.548 12.077 17.511 1.00 94.50 209 PHE A N 1
ATOM 1490 C CA . PHE A 1 209 ? -24.913 11.617 17.253 1.00 94.50 209 PHE A CA 1
ATOM 1491 C C . PHE A 1 209 ? -25.742 12.628 16.444 1.00 94.50 209 PHE A C 1
ATOM 1493 O O . PHE A 1 209 ? -25.934 13.783 16.835 1.00 94.50 209 PHE A O 1
ATOM 1500 N N . GLY A 1 210 ? -26.284 12.172 15.313 1.00 88.19 210 GLY A N 1
ATOM 1501 C CA . GLY A 1 210 ? -27.066 13.005 14.397 1.00 88.19 210 GLY A CA 1
ATOM 1502 C C . GLY A 1 210 ? -26.234 13.868 13.439 1.00 88.19 210 GLY A C 1
ATOM 1503 O O . GLY A 1 210 ? -26.816 14.642 12.674 1.00 88.19 210 GLY A O 1
ATOM 1504 N N . SER A 1 211 ? -24.904 13.734 13.436 1.00 84.50 211 SER A N 1
ATOM 1505 C CA . SER A 1 211 ? -24.039 14.262 12.378 1.00 84.50 211 SER A CA 1
ATOM 1506 C C . SER A 1 211 ? -24.270 13.496 11.072 1.00 84.50 211 SER A C 1
ATOM 1508 O O . SER A 1 211 ? -24.309 12.269 11.060 1.00 84.50 211 SER A O 1
ATOM 1510 N N . GLY A 1 212 ? -24.417 14.222 9.961 1.00 75.25 212 GLY A N 1
ATOM 1511 C CA . GLY A 1 212 ? -24.544 13.642 8.617 1.00 75.25 212 GLY A CA 1
ATOM 1512 C C . GLY A 1 212 ? -23.211 13.400 7.900 1.00 75.25 212 GLY A C 1
ATOM 1513 O O . GLY A 1 212 ? -23.229 13.106 6.709 1.00 75.25 212 GLY A O 1
ATOM 1514 N N . LEU A 1 213 ? -22.085 13.610 8.590 1.00 86.81 213 LEU A N 1
ATOM 1515 C CA . LEU A 1 213 ? -20.719 13.329 8.135 1.00 86.81 213 LEU A CA 1
ATOM 1516 C C . LEU A 1 213 ? -19.899 12.817 9.325 1.00 86.81 213 LEU A C 1
ATOM 1518 O O . LEU A 1 213 ? -18.889 13.413 9.704 1.00 86.81 213 LEU A O 1
ATOM 1522 N N . ALA A 1 214 ? -20.405 11.785 9.992 1.00 90.75 214 ALA A N 1
ATOM 1523 C CA . ALA A 1 214 ? -19.646 11.138 11.045 1.00 90.75 214 ALA A CA 1
ATOM 1524 C C . ALA A 1 214 ? -18.458 10.378 10.439 1.00 90.75 214 ALA A C 1
ATOM 1526 O O . ALA A 1 214 ? -18.551 9.795 9.365 1.00 90.75 214 ALA A O 1
ATOM 1527 N N . VAL A 1 215 ? -17.331 10.434 11.130 1.00 88.88 215 VAL A N 1
ATOM 1528 C CA . VAL A 1 215 ? -16.194 9.526 10.971 1.00 88.88 215 VAL A CA 1
ATOM 1529 C C . VAL A 1 215 ? -16.149 8.576 12.166 1.00 88.88 215 VAL A C 1
ATOM 1531 O O . VAL A 1 215 ? -16.858 8.808 13.152 1.00 88.88 215 VAL A O 1
ATOM 1534 N N . HIS A 1 216 ? -15.277 7.569 12.108 1.00 89.19 216 HIS A N 1
ATOM 1535 C CA . HIS A 1 216 ? -15.032 6.623 13.201 1.00 89.19 216 HIS A CA 1
ATOM 1536 C C . HIS A 1 216 ? -14.943 7.324 14.567 1.00 89.19 216 HIS A C 1
ATOM 1538 O O . HIS A 1 216 ? -15.796 7.101 15.419 1.00 89.19 216 HIS A O 1
ATOM 1544 N N . MET A 1 217 ? -14.052 8.317 14.704 1.00 90.44 217 MET A N 1
ATOM 1545 C CA . MET A 1 217 ? -13.857 9.078 15.952 1.00 90.44 217 MET A CA 1
ATOM 1546 C C . MET A 1 217 ? -15.081 9.858 16.466 1.00 90.44 217 MET A C 1
ATOM 1548 O O . MET A 1 217 ? -15.066 10.441 17.547 1.00 90.44 217 MET A O 1
ATOM 1552 N N . THR A 1 218 ? -16.140 9.950 15.664 1.00 91.12 218 THR A N 1
ATOM 1553 C CA . THR A 1 218 ? -17.394 10.625 16.024 1.00 91.12 218 THR A CA 1
ATOM 1554 C C . THR A 1 218 ? -18.565 9.650 16.136 1.00 91.12 218 THR A C 1
ATOM 1556 O O . THR A 1 218 ? -19.717 10.072 16.097 1.00 91.12 218 THR A O 1
ATOM 1559 N N . GLY A 1 219 ? -18.295 8.351 16.274 1.00 93.06 219 GLY A N 1
ATOM 1560 C CA . GLY A 1 219 ? -19.320 7.349 16.542 1.00 93.06 219 GLY A CA 1
ATOM 1561 C C . GLY A 1 219 ? -19.914 6.665 15.312 1.00 93.06 219 GLY A C 1
ATOM 1562 O O . GLY A 1 219 ? -21.068 6.249 15.377 1.00 93.06 219 GLY A O 1
ATOM 1563 N N . ASP A 1 220 ? -19.193 6.582 14.192 1.00 92.56 220 ASP A N 1
ATOM 1564 C CA . ASP A 1 220 ? -19.628 5.838 12.996 1.00 92.56 220 ASP A CA 1
ATOM 1565 C C . ASP A 1 220 ? -18.985 4.444 12.951 1.00 92.56 220 ASP A C 1
ATOM 1567 O O . ASP A 1 220 ? -17.975 4.226 12.281 1.00 92.56 220 ASP A O 1
ATOM 1571 N N . ALA A 1 221 ? -19.562 3.494 13.686 1.00 92.94 221 ALA A N 1
ATOM 1572 C CA . ALA A 1 221 ? -19.005 2.149 13.824 1.00 92.94 221 ALA A CA 1
ATOM 1573 C C . ALA A 1 221 ? -19.205 1.274 12.580 1.00 92.94 221 ALA A C 1
ATOM 1575 O O . ALA A 1 221 ? -18.490 0.295 12.383 1.00 92.94 221 ALA A O 1
ATOM 1576 N N . ASN A 1 222 ? -20.204 1.574 11.745 1.00 89.25 222 ASN A N 1
ATOM 1577 C CA . ASN A 1 222 ? -20.478 0.799 10.528 1.00 89.25 222 ASN A CA 1
ATOM 1578 C C . ASN A 1 222 ? -20.015 1.497 9.235 1.00 89.25 222 ASN A C 1
ATOM 1580 O O . ASN A 1 222 ? -20.307 0.996 8.146 1.00 89.25 222 ASN A O 1
ATOM 1584 N N . ALA A 1 223 ? -19.275 2.604 9.361 1.00 88.56 223 ALA A N 1
ATOM 1585 C CA . ALA A 1 223 ? -18.681 3.366 8.265 1.00 88.56 223 ALA A CA 1
ATOM 1586 C C . ALA A 1 223 ? -19.700 3.840 7.204 1.00 88.56 223 ALA A C 1
ATOM 1588 O O . ALA A 1 223 ? -19.412 3.829 6.003 1.00 88.56 223 ALA A O 1
ATOM 1589 N N . ASN A 1 224 ? -20.909 4.241 7.621 1.00 90.38 224 ASN A N 1
ATOM 1590 C CA . ASN A 1 224 ? -21.950 4.762 6.719 1.00 90.38 224 ASN A CA 1
ATOM 1591 C C . ASN A 1 224 ? -22.052 6.297 6.698 1.00 90.38 224 ASN A C 1
ATOM 1593 O O . ASN A 1 224 ? -22.984 6.846 6.099 1.00 90.38 224 ASN A O 1
ATOM 1597 N N . ALA A 1 225 ? -21.095 6.973 7.329 1.00 91.62 225 ALA A N 1
ATOM 1598 C CA . ALA A 1 225 ? -21.000 8.411 7.520 1.00 91.62 225 ALA A CA 1
ATOM 1599 C C . ALA A 1 225 ? -22.085 9.033 8.422 1.00 91.62 225 ALA A C 1
ATOM 1601 O O . ALA A 1 225 ? -22.301 10.250 8.378 1.00 91.62 225 ALA A O 1
ATOM 1602 N N . VAL A 1 226 ? -22.779 8.243 9.252 1.00 93.31 226 VAL A N 1
ATOM 1603 C CA . VAL A 1 226 ? -23.851 8.725 10.140 1.00 93.31 226 VAL A CA 1
ATOM 1604 C C . VAL A 1 226 ? -23.797 8.048 11.508 1.00 93.31 226 VAL A C 1
ATOM 1606 O O . VAL A 1 226 ? -24.241 6.916 11.654 1.00 93.31 226 VAL A O 1
ATOM 1609 N N . ALA A 1 227 ? -23.439 8.802 12.549 1.00 95.12 227 ALA A N 1
ATOM 1610 C CA . ALA A 1 227 ? -23.513 8.330 13.931 1.00 95.12 227 ALA A CA 1
ATOM 1611 C C . ALA A 1 227 ? -24.970 8.303 14.423 1.00 95.12 227 ALA A C 1
ATOM 1613 O O . ALA A 1 227 ? -25.608 9.345 14.642 1.00 95.12 227 ALA A O 1
ATOM 1614 N N . ASN A 1 228 ? -25.530 7.104 14.572 1.00 94.56 228 ASN A N 1
ATOM 1615 C CA . ASN A 1 228 ? -26.926 6.894 14.936 1.00 94.56 228 ASN A CA 1
ATOM 1616 C C . ASN A 1 228 ? -27.122 5.674 15.861 1.00 94.56 228 ASN A C 1
ATOM 1618 O O . ASN A 1 228 ? -26.192 5.176 16.492 1.00 94.56 228 ASN A O 1
ATOM 1622 N N . GLY A 1 229 ? -28.372 5.225 16.012 1.00 95.25 229 GLY A N 1
ATOM 1623 C CA . GLY A 1 229 ? -28.720 4.111 16.897 1.00 95.25 229 GLY A CA 1
ATOM 1624 C C . GLY A 1 229 ? -28.123 2.758 16.491 1.00 95.25 229 GLY A C 1
ATOM 1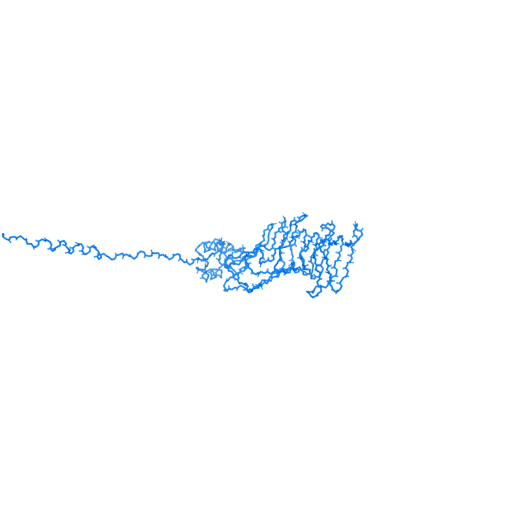625 O O . GLY A 1 229 ? -27.960 1.906 17.357 1.00 95.25 229 GLY A O 1
ATOM 1626 N N . PHE A 1 230 ? -27.785 2.548 15.215 1.00 94.62 230 PHE A N 1
ATOM 1627 C CA . PHE A 1 230 ? -27.070 1.346 14.781 1.00 94.62 230 PHE A CA 1
ATOM 1628 C C . PHE A 1 230 ? -25.650 1.308 15.351 1.00 94.62 230 PHE A C 1
ATOM 1630 O O . PHE A 1 230 ? -25.238 0.270 15.852 1.00 94.62 230 PHE A O 1
ATOM 1637 N N . ASP A 1 231 ? -24.947 2.439 15.368 1.00 95.44 231 ASP A N 1
ATOM 1638 C CA . ASP A 1 231 ? -23.594 2.540 15.927 1.00 95.44 231 ASP A CA 1
ATOM 1639 C C . ASP A 1 231 ? -23.598 2.395 17.447 1.00 95.44 231 ASP A C 1
ATOM 1641 O O . ASP A 1 231 ? -22.736 1.733 18.019 1.00 95.44 231 ASP A O 1
ATOM 1645 N N . PHE A 1 232 ? -24.638 2.920 18.103 1.00 95.69 232 PHE A N 1
ATOM 1646 C CA . PHE A 1 232 ? -24.850 2.689 19.529 1.00 95.69 232 PHE A CA 1
ATOM 1647 C C . PHE A 1 232 ? -25.020 1.204 19.857 1.00 95.69 232 PHE A C 1
ATOM 1649 O O . PHE A 1 232 ? -24.468 0.731 20.846 1.00 95.69 232 PHE A O 1
ATOM 1656 N N . LEU A 1 233 ? -25.761 0.449 19.037 1.00 95.75 233 LEU A N 1
ATOM 1657 C CA . LEU A 1 233 ? -25.894 -0.998 19.227 1.00 95.75 233 LEU A CA 1
ATOM 1658 C C . LEU A 1 233 ? -24.550 -1.715 19.056 1.00 95.75 233 LEU A C 1
ATOM 1660 O O . LEU A 1 233 ? -24.284 -2.659 19.801 1.00 95.75 233 LEU A O 1
ATOM 1664 N N . THR A 1 234 ? -23.702 -1.257 18.131 1.00 95.00 234 THR A N 1
ATOM 1665 C CA . THR A 1 234 ? -22.335 -1.774 17.991 1.00 95.00 234 THR A CA 1
ATOM 1666 C C . THR A 1 234 ? -21.522 -1.513 19.256 1.00 95.00 234 THR A C 1
ATOM 1668 O O . THR A 1 234 ? -20.995 -2.467 19.829 1.00 95.00 234 THR A O 1
ATOM 1671 N N . TRP A 1 235 ? -21.519 -0.278 19.769 1.00 95.81 235 TRP A N 1
ATOM 1672 C CA . TRP A 1 235 ? -20.877 0.047 21.047 1.00 95.81 235 TRP A CA 1
ATOM 1673 C C . TRP A 1 235 ? -21.398 -0.827 22.190 1.00 95.81 235 TRP A C 1
ATOM 1675 O O . TRP A 1 235 ? -20.612 -1.441 22.899 1.00 95.81 235 TRP A O 1
ATOM 1685 N N . GLN A 1 236 ? -22.717 -1.005 22.320 1.00 96.12 236 GLN A N 1
ATOM 1686 C CA . GLN A 1 236 ? -23.286 -1.875 23.356 1.00 96.12 236 GLN A CA 1
ATOM 1687 C C . GLN A 1 236 ? -22.832 -3.334 23.232 1.00 96.12 236 GLN A C 1
ATOM 1689 O O . GLN A 1 236 ? -22.706 -4.019 24.247 1.00 96.12 236 GLN A O 1
ATOM 1694 N N . SER A 1 237 ? -22.632 -3.827 22.007 1.00 94.50 237 SER A N 1
ATOM 1695 C CA . SER A 1 237 ? -22.162 -5.195 21.769 1.00 94.50 237 SER A CA 1
ATOM 1696 C C . SER A 1 237 ? -20.677 -5.381 22.075 1.00 94.50 237 SER A C 1
ATOM 1698 O O . SER A 1 237 ? -20.287 -6.460 22.515 1.00 94.50 237 SER A O 1
ATOM 1700 N N . GLN A 1 238 ? -19.878 -4.329 21.885 1.00 94.25 238 GLN A N 1
ATOM 1701 C CA . GLN A 1 238 ? -18.432 -4.332 22.101 1.00 94.25 238 GLN A CA 1
ATOM 1702 C C . GLN A 1 238 ? -18.029 -3.759 23.468 1.00 94.25 238 GLN A C 1
ATOM 1704 O O . GLN A 1 238 ? -16.863 -3.854 23.834 1.00 94.25 238 GLN A O 1
ATOM 1709 N N . PHE A 1 239 ? -18.959 -3.214 24.256 1.00 94.62 239 PHE A N 1
ATOM 1710 C CA . PHE A 1 239 ? -18.658 -2.624 25.560 1.00 94.62 239 PHE A CA 1
ATOM 1711 C C . PHE A 1 239 ? -17.946 -3.616 26.485 1.00 94.62 239 PHE A C 1
ATOM 1713 O O . PHE A 1 239 ? -18.426 -4.728 26.732 1.00 94.62 239 PHE A O 1
ATOM 1720 N N . GLY A 1 240 ? -16.806 -3.197 27.029 1.00 91.62 240 GLY A N 1
ATOM 1721 C CA . GLY A 1 240 ? -15.958 -4.033 27.868 1.00 91.62 240 GLY A CA 1
ATOM 1722 C C . GLY A 1 240 ? -15.004 -4.949 27.092 1.00 91.62 240 GLY A C 1
ATOM 1723 O O . GLY A 1 240 ? -14.349 -5.793 27.707 1.00 91.62 240 GLY A O 1
ATOM 1724 N N . THR A 1 241 ? -14.908 -4.812 25.767 1.00 91.00 241 THR A N 1
ATOM 1725 C CA . THR A 1 241 ? -13.797 -5.374 24.983 1.00 91.00 241 THR A CA 1
ATOM 1726 C C . THR A 1 241 ? -12.566 -4.469 25.061 1.00 91.00 241 THR A C 1
ATOM 1728 O O . THR A 1 241 ? -12.672 -3.299 25.411 1.00 91.00 241 THR A O 1
ATOM 1731 N N . GLY A 1 242 ? -11.379 -5.031 24.815 1.00 83.00 242 GLY A N 1
ATOM 1732 C CA . GLY A 1 242 ? -10.104 -4.294 24.837 1.00 83.00 242 GLY A CA 1
ATOM 1733 C C . GLY A 1 242 ? -9.612 -3.857 26.222 1.00 83.00 242 GLY A C 1
ATOM 1734 O O . GLY A 1 242 ? -8.404 -3.808 26.448 1.00 83.00 242 GLY A O 1
ATOM 1735 N N . VAL A 1 243 ? -10.514 -3.693 27.195 1.00 77.75 243 VAL A N 1
ATOM 1736 C CA . VAL A 1 243 ? -10.164 -3.469 28.599 1.00 77.75 243 VAL A CA 1
ATOM 1737 C C . VAL A 1 243 ? -9.337 -4.664 29.064 1.00 77.75 243 VAL A C 1
ATOM 1739 O O . VAL A 1 243 ? -9.827 -5.798 29.145 1.00 77.75 243 VAL A O 1
ATOM 1742 N N . GLY A 1 244 ? -8.048 -4.430 29.326 1.00 60.53 244 GLY A N 1
ATOM 1743 C CA . GLY A 1 244 ? -7.162 -5.454 29.868 1.00 60.53 244 GLY A CA 1
ATOM 1744 C C . GLY A 1 244 ? -7.835 -6.116 31.068 1.00 60.53 244 GLY A C 1
ATOM 1745 O O . GLY A 1 244 ? -8.504 -5.427 31.839 1.00 60.53 244 GLY A O 1
ATOM 1746 N N . ALA A 1 245 ? -7.698 -7.445 31.198 1.00 51.22 245 ALA A N 1
ATOM 1747 C CA . ALA A 1 245 ? -8.325 -8.208 32.280 1.00 51.22 245 ALA A CA 1
ATOM 1748 C C . ALA A 1 245 ? -8.241 -7.393 33.576 1.00 51.22 245 ALA A C 1
ATOM 1750 O O . ALA A 1 245 ? -7.120 -6.999 33.927 1.00 51.22 245 ALA A O 1
ATOM 1751 N N . PRO A 1 246 ? -9.377 -7.082 34.236 1.00 49.28 246 PRO A N 1
ATOM 1752 C CA . PRO A 1 246 ? -9.368 -6.156 35.353 1.00 49.28 246 PRO A CA 1
ATOM 1753 C C . PRO A 1 246 ? -8.286 -6.631 36.310 1.00 49.28 246 PRO A C 1
ATOM 1755 O O . PRO A 1 246 ? -8.280 -7.807 36.695 1.00 49.28 246 PRO A O 1
ATOM 1758 N N . LEU A 1 247 ? -7.324 -5.756 36.631 1.00 43.59 247 LEU A N 1
ATOM 1759 C CA . LEU A 1 247 ? -6.422 -6.007 37.748 1.00 43.59 247 LEU A CA 1
ATOM 1760 C C . LEU A 1 247 ? -7.344 -6.379 38.892 1.00 43.59 247 LEU A C 1
ATOM 1762 O O . LEU A 1 247 ? -8.167 -5.549 39.269 1.00 43.59 247 LEU A O 1
ATOM 1766 N N . ALA A 1 248 ? -7.287 -7.641 39.330 1.00 47.78 248 ALA A N 1
ATOM 1767 C CA . ALA A 1 248 ? -8.246 -8.177 40.278 1.00 47.78 248 ALA A CA 1
ATOM 1768 C C . ALA A 1 248 ? -8.414 -7.154 41.398 1.00 47.78 248 ALA A C 1
ATOM 1770 O O . ALA A 1 248 ? -7.455 -6.887 42.129 1.00 47.78 248 ALA A O 1
ATOM 1771 N N . GLU A 1 249 ? -9.593 -6.529 41.486 1.00 44.41 249 GLU A N 1
ATOM 1772 C CA . GLU A 1 249 ? -9.877 -5.658 42.608 1.00 44.41 249 GLU A CA 1
ATOM 1773 C C . GLU A 1 249 ? -9.705 -6.541 43.835 1.00 44.41 249 GLU A C 1
ATOM 1775 O O . GLU A 1 249 ? -10.426 -7.524 44.032 1.00 44.41 249 GLU A O 1
ATOM 1780 N N . VAL A 1 250 ? -8.700 -6.232 44.653 1.00 41.78 250 VAL A N 1
ATOM 1781 C CA . VAL A 1 250 ? -8.625 -6.781 45.996 1.00 41.78 250 VAL A CA 1
ATOM 1782 C C . VAL A 1 250 ? -9.783 -6.125 46.723 1.00 41.78 250 VAL A C 1
ATOM 1784 O O . VAL A 1 250 ? -9.622 -5.091 47.369 1.00 41.78 250 VAL A O 1
ATOM 1787 N N . THR A 1 251 ? -10.981 -6.695 46.589 1.00 42.22 251 THR A N 1
ATOM 1788 C CA . THR A 1 251 ? -12.074 -6.388 47.492 1.00 42.22 251 THR A CA 1
ATOM 1789 C C . THR A 1 251 ? -11.546 -6.794 48.855 1.00 42.22 251 THR A C 1
ATOM 1791 O O . THR A 1 251 ? -11.483 -7.984 49.177 1.00 42.22 251 THR A O 1
ATOM 1794 N N . ALA A 1 252 ? -11.059 -5.822 49.626 1.00 45.97 252 ALA A N 1
ATOM 1795 C CA . ALA A 1 252 ? -10.775 -6.028 51.026 1.00 45.97 252 ALA A CA 1
ATOM 1796 C C . ALA A 1 252 ? -12.098 -6.500 51.622 1.00 45.97 252 ALA A C 1
ATOM 1798 O O . ALA A 1 252 ? -13.036 -5.716 51.774 1.00 45.97 252 ALA A O 1
ATOM 1799 N N . SER A 1 253 ? -12.200 -7.810 51.858 1.00 46.47 253 SER A N 1
ATOM 1800 C CA . SER A 1 253 ? -13.301 -8.377 52.618 1.00 46.47 253 SER A CA 1
ATOM 1801 C C . SER A 1 253 ? -13.402 -7.528 53.880 1.00 46.47 253 SER A C 1
ATOM 1803 O O . SER A 1 253 ? -12.390 -7.420 54.578 1.00 46.47 253 SER A O 1
ATOM 1805 N N . PRO A 1 254 ? -14.557 -6.913 54.191 1.00 55.44 254 PRO A N 1
ATOM 1806 C CA . PRO A 1 254 ? -14.737 -6.278 55.483 1.00 55.44 254 PRO A CA 1
ATOM 1807 C C . PRO A 1 254 ? -14.417 -7.349 56.520 1.00 55.44 254 PRO A C 1
ATOM 1809 O O . PRO A 1 254 ? -15.106 -8.372 56.574 1.00 55.44 254 PRO A O 1
ATOM 1812 N N . GLU A 1 255 ? -13.314 -7.201 57.257 1.00 63.88 255 GLU A N 1
ATOM 1813 C CA . GLU A 1 255 ? -13.003 -8.178 58.291 1.00 63.88 255 GLU A CA 1
ATOM 1814 C C . GLU A 1 255 ? -14.190 -8.180 59.255 1.00 63.88 255 GLU A C 1
ATOM 1816 O O . GLU A 1 255 ? -14.608 -7.112 59.727 1.00 63.88 255 GLU A O 1
ATOM 1821 N N . PRO A 1 256 ? -14.801 -9.349 59.516 1.00 57.56 256 PRO A N 1
ATOM 1822 C CA . PRO A 1 256 ? -15.920 -9.397 60.420 1.00 57.56 256 PRO A CA 1
ATOM 1823 C C . PRO A 1 256 ? -15.425 -8.898 61.772 1.00 57.56 256 PRO A C 1
ATOM 1825 O O . PRO A 1 256 ? -14.326 -9.212 62.231 1.00 57.56 256 PRO A O 1
ATOM 1828 N N . THR A 1 257 ? -16.281 -8.139 62.440 1.00 63.94 257 THR A N 1
ATOM 1829 C CA . THR A 1 257 ? -16.124 -7.532 63.769 1.00 63.94 257 THR A CA 1
ATOM 1830 C C . THR A 1 257 ? -15.846 -8.564 64.892 1.00 63.94 257 THR A C 1
ATOM 1832 O O . THR A 1 257 ? -15.913 -8.254 66.080 1.00 63.94 257 THR A O 1
ATOM 1835 N N . SER A 1 258 ? -15.518 -9.808 64.536 1.00 59.69 258 SER A N 1
ATOM 1836 C CA . SER A 1 258 ? -15.189 -10.959 65.369 1.00 59.69 258 SER A CA 1
ATOM 1837 C C . SER A 1 258 ? -13.990 -10.714 66.289 1.00 59.69 258 SER A C 1
ATOM 1839 O O . SER A 1 258 ? -14.024 -11.146 67.440 1.00 59.69 258 SER A O 1
ATOM 1841 N N . LEU A 1 259 ? -12.964 -9.975 65.844 1.00 54.81 259 LEU A N 1
ATOM 1842 C CA . LEU A 1 259 ? -11.819 -9.608 66.695 1.00 54.81 259 LEU A CA 1
ATOM 1843 C C . LEU A 1 259 ? -12.198 -8.582 67.776 1.00 54.81 259 LEU A C 1
ATOM 1845 O O . LEU A 1 259 ? -11.729 -8.679 68.911 1.00 54.81 259 LEU A O 1
ATOM 1849 N N . ALA A 1 260 ? -13.116 -7.660 67.472 1.00 57.88 260 ALA A N 1
ATOM 1850 C CA . ALA A 1 260 ? -13.638 -6.714 68.458 1.00 57.88 260 ALA A CA 1
ATOM 1851 C C . ALA A 1 260 ? -14.560 -7.401 69.488 1.00 57.88 260 ALA A C 1
ATOM 1853 O O . ALA A 1 260 ? -14.529 -7.059 70.671 1.00 57.88 260 ALA A O 1
ATOM 1854 N N . LEU A 1 261 ? -15.322 -8.423 69.078 1.00 56.31 261 LEU A N 1
ATOM 1855 C CA . LEU A 1 261 ? -16.157 -9.222 69.986 1.00 56.31 261 LEU A CA 1
ATOM 1856 C C . LEU A 1 261 ? -15.340 -10.151 70.903 1.00 56.31 261 LEU A C 1
ATOM 1858 O O . LEU A 1 261 ? -15.723 -10.344 72.058 1.00 56.31 261 LEU A O 1
ATOM 1862 N N . LEU A 1 262 ? -14.195 -10.675 70.449 1.00 56.88 262 LEU A N 1
ATOM 1863 C CA . LEU A 1 262 ? -13.323 -11.514 71.285 1.00 56.88 262 LEU A CA 1
ATOM 1864 C C . LEU A 1 262 ? -12.659 -10.711 72.422 1.00 56.88 262 LEU A C 1
ATOM 1866 O O . LEU A 1 262 ? -12.528 -11.210 73.542 1.00 56.88 262 LEU A O 1
ATOM 1870 N N . LEU A 1 263 ? -12.305 -9.446 72.170 1.00 57.41 263 LEU A N 1
ATOM 1871 C CA . LEU A 1 263 ? -11.718 -8.558 73.182 1.00 57.41 263 LEU A CA 1
ATOM 1872 C C . LEU A 1 263 ? -12.749 -8.059 74.210 1.00 57.41 263 LEU A C 1
ATOM 1874 O O . LEU A 1 263 ? -12.420 -7.927 75.389 1.00 57.41 263 LEU A O 1
ATOM 1878 N N . LEU A 1 264 ? -14.011 -7.866 73.809 1.00 58.03 264 LEU A N 1
ATOM 1879 C CA . LEU A 1 264 ? -15.106 -7.546 74.737 1.00 58.03 264 LEU A CA 1
ATOM 1880 C C . LEU A 1 264 ? -15.521 -8.748 75.608 1.00 58.03 264 LEU A C 1
ATOM 1882 O O . LEU A 1 264 ? -15.914 -8.559 76.760 1.00 58.03 264 LEU A O 1
ATOM 1886 N N . GLY A 1 265 ? -15.376 -9.982 75.110 1.00 56.94 265 GLY A N 1
ATOM 1887 C CA . GLY A 1 265 ? -15.656 -11.203 75.876 1.00 56.94 265 GLY A CA 1
ATOM 1888 C C . GLY A 1 265 ? -14.649 -11.483 77.000 1.00 56.94 265 GLY A C 1
ATOM 1889 O O . GLY A 1 265 ? -15.042 -11.887 78.095 1.00 56.94 265 GLY A O 1
ATOM 1890 N N . LEU A 1 266 ? -13.359 -11.211 76.773 1.00 57.66 266 LEU A N 1
ATOM 1891 C CA . LEU A 1 266 ? -12.296 -11.456 77.763 1.00 57.66 266 LEU A CA 1
ATOM 1892 C C . LEU A 1 266 ? -12.259 -10.410 78.895 1.00 57.66 266 LEU A C 1
ATOM 1894 O O . LEU A 1 266 ? -11.801 -10.715 79.998 1.00 57.66 266 LEU A O 1
ATOM 1898 N N . GLY A 1 267 ? -12.790 -9.203 78.668 1.00 54.31 267 GLY A N 1
ATOM 1899 C CA . GLY A 1 267 ? -12.898 -8.160 79.697 1.00 54.31 267 GLY A CA 1
ATOM 1900 C C . GLY A 1 267 ? -13.960 -8.440 80.771 1.00 54.31 267 GLY A C 1
ATOM 1901 O O . GLY A 1 267 ? -13.820 -7.994 81.910 1.00 54.31 267 GLY A O 1
ATOM 1902 N N . LEU A 1 268 ? -14.998 -9.221 80.448 1.00 54.19 268 LEU A N 1
ATOM 1903 C CA . LEU A 1 268 ? -16.117 -9.503 81.360 1.00 54.19 268 LEU A CA 1
ATOM 1904 C C . LEU A 1 268 ? -15.853 -10.679 82.316 1.00 54.19 268 LEU A C 1
ATOM 1906 O O . LEU A 1 268 ? -16.467 -10.750 83.379 1.00 54.19 268 LEU A O 1
ATOM 1910 N N . THR A 1 269 ? -14.901 -11.566 82.011 1.00 55.09 269 THR A N 1
ATOM 1911 C CA . THR A 1 269 ? -14.529 -12.685 82.900 1.00 55.09 269 THR A CA 1
ATOM 1912 C C . THR A 1 269 ? -13.489 -12.313 83.965 1.00 55.09 269 THR A C 1
ATOM 1914 O O . THR A 1 269 ? -13.275 -13.078 84.903 1.00 55.09 269 THR A O 1
ATOM 1917 N N . GLY A 1 270 ? -12.862 -11.132 83.869 1.00 53.44 270 GLY A N 1
ATOM 1918 C CA . GLY A 1 270 ? -11.795 -10.684 84.776 1.00 53.44 270 GLY A CA 1
ATOM 1919 C C . GLY A 1 270 ? -12.248 -10.047 86.099 1.00 53.44 270 GLY A C 1
ATOM 1920 O O . GLY A 1 270 ? -11.426 -9.884 86.997 1.00 53.44 270 GLY A O 1
ATOM 1921 N N . LEU A 1 271 ? -13.533 -9.700 86.269 1.00 55.94 271 LEU A N 1
ATOM 1922 C CA . LEU A 1 271 ? -14.029 -9.049 87.500 1.00 55.94 271 LEU A CA 1
ATOM 1923 C C . LEU A 1 271 ? -14.562 -10.018 88.573 1.00 55.94 271 LEU A C 1
ATOM 1925 O O . LEU A 1 271 ? -14.953 -9.593 89.662 1.00 55.94 271 LEU A O 1
ATOM 1929 N N . GLY A 1 272 ? -14.556 -11.325 88.318 1.00 59.66 272 GLY A N 1
ATOM 1930 C CA . GLY A 1 272 ? -15.119 -12.320 89.226 1.00 59.66 272 GLY A CA 1
ATOM 1931 C C . GLY A 1 272 ? -14.086 -13.025 90.101 1.00 59.66 272 GLY A C 1
ATOM 1932 O O . GLY A 1 272 ? -13.795 -14.183 89.822 1.00 59.66 272 GLY A O 1
ATOM 1933 N N . LYS A 1 273 ? -13.581 -12.363 91.159 1.00 50.19 273 LYS A N 1
ATOM 1934 C CA . LYS A 1 273 ? -13.360 -12.923 92.524 1.00 50.19 273 LYS A CA 1
ATOM 1935 C C . LYS A 1 273 ? -12.444 -12.034 93.383 1.00 50.19 273 LYS A C 1
ATOM 1937 O O . LYS A 1 273 ?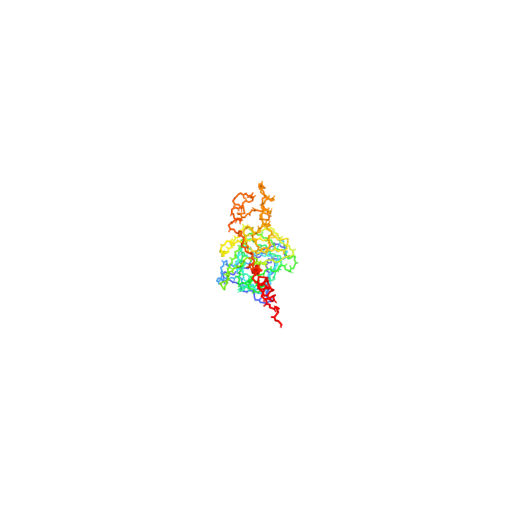 -11.222 -12.077 93.294 1.00 50.19 273 LYS A O 1
ATOM 1942 N N . ARG A 1 274 ? -13.068 -11.291 94.303 1.00 54.53 274 ARG A N 1
ATOM 1943 C CA . ARG A 1 274 ? -12.481 -10.853 95.581 1.00 54.53 274 ARG A CA 1
ATOM 1944 C C . ARG A 1 274 ? -13.205 -11.570 96.730 1.00 54.53 274 ARG A C 1
ATOM 1946 O O . ARG A 1 274 ? -14.418 -11.751 96.625 1.00 54.53 274 ARG A O 1
ATOM 1953 N N . ARG A 1 275 ? -12.468 -11.792 97.834 1.00 48.03 275 ARG A N 1
ATOM 1954 C CA . ARG A 1 275 ? -12.817 -12.303 99.192 1.00 48.03 275 ARG A CA 1
ATOM 1955 C C . ARG A 1 275 ? -12.364 -13.759 99.408 1.00 48.03 275 ARG A C 1
ATOM 1957 O O . ARG A 1 275 ? -12.652 -14.594 98.562 1.00 48.03 275 ARG A O 1
ATOM 1964 N N . ALA A 1 276 ? -11.641 -14.115 100.470 1.00 44.34 276 ALA A N 1
ATOM 1965 C CA . ALA A 1 276 ? -11.519 -13.538 101.817 1.00 44.34 276 ALA A CA 1
ATOM 1966 C C . ALA A 1 276 ? -10.061 -13.251 102.210 1.00 44.34 276 ALA A C 1
ATOM 1968 O O . ALA A 1 276 ? -9.169 -13.951 101.684 1.00 44.34 276 ALA A O 1
#

pLDDT: mean 90.13, std 14.49, range [41.78, 98.94]

Secondary structure (DSSP, 8-state):
-EEES-SSSPPEEEE-TT-EEE-TT-EEEESEEEE--S-TTS-EEESSEEEESBTTBPEEE-SEEEES-EEESEEE-SEEEEBTSS-EEEESSEEE-SEEEEEE--SSGGGB-EEEE-STT-EEEE-SEEEEEE-TT--PPTTEEEEEEEESEEES--SEEE-PPPSTTEEEEEEE-SSEEEEEEEETT-TT-SSS-SHHHHHHHHHHTT-TT--GGGT-TTSSS--SHHHHHHHHHHTTSSS-S-----------THHHHHHHHHHHSTT-----

Mean predicted aligned error: 8.97 Å